Protein AF-A0A409XPK0-F1 (afdb_monomer_lite)

Foldseek 3Di:
DDDDDDDDDDDDDDDDDDDDDDDDDDDDDDDDDDDDDDDDDDDDDDDDDDDDDDDDPDDDDPDPPDPPPPPDPDPDDDDDDPDDDDPPPDPPPPPPPVVVVCVVVVVVVVVVVVVVVVVVVVVVVVVVVVVVVVVVVVVVVVVVVVVVVVVVVVVVVVLVVLLVVDPLVVVVVVLVVLLVVLVVLLVVLLVVLVVLLPPPDDDPDDPCNLVVLVVSLVSLVVSLVSLVVSLVSLCCSLVVDPPPPPDDPPDDDPPDPPCPCSVPSSVVSNVVSVVSNVVSVVSSVSSVVSSVSSVVSSVVVVVVVVCVVVVNPD

Organism: Psilocybe cyanescens (NCBI:txid93625)

pLDDT: mean 76.89, std 22.29, range [36.69, 98.44]

Structure (mmCIF, N/CA/C/O backbone):
data_AF-A0A409XPK0-F1
#
_entry.id   AF-A0A409XPK0-F1
#
loop_
_atom_site.group_PDB
_atom_site.id
_atom_site.type_symbol
_atom_site.label_atom_id
_atom_site.label_alt_id
_atom_site.label_comp_id
_atom_site.label_asym_id
_atom_site.label_entity_id
_atom_site.label_seq_id
_atom_site.pdbx_PDB_ins_code
_atom_site.Cartn_x
_atom_site.Cartn_y
_atom_site.Cartn_z
_atom_site.occupancy
_atom_site.B_iso_or_equiv
_atom_site.auth_seq_id
_atom_site.auth_comp_id
_atom_site.auth_asym_id
_atom_site.auth_atom_id
_atom_site.pdbx_PDB_model_num
ATOM 1 N N . MET A 1 1 ? 10.856 -35.070 -47.985 1.00 43.94 1 MET A N 1
ATOM 2 C CA . MET A 1 1 ? 11.885 -35.568 -47.052 1.00 43.94 1 MET A CA 1
ATOM 3 C C . MET A 1 1 ? 11.552 -34.979 -45.700 1.00 43.94 1 MET A C 1
ATOM 5 O O . MET A 1 1 ? 11.618 -33.770 -45.536 1.00 43.94 1 MET A O 1
ATOM 9 N N . SER A 1 2 ? 11.012 -35.827 -44.832 1.00 40.81 2 SER A N 1
ATOM 10 C CA . SER A 1 2 ? 10.451 -35.469 -43.533 1.00 40.81 2 SER A CA 1
ATOM 11 C C . SER A 1 2 ? 11.552 -35.449 -42.484 1.00 40.81 2 SER A C 1
ATOM 13 O O . SER A 1 2 ? 12.219 -36.465 -42.298 1.00 40.81 2 SER A O 1
ATOM 15 N N . SER A 1 3 ? 11.692 -34.336 -41.772 1.00 49.19 3 SER A N 1
ATOM 16 C CA . SER A 1 3 ? 12.570 -34.237 -40.607 1.00 49.19 3 SER A CA 1
ATOM 17 C C . SER A 1 3 ? 11.707 -33.950 -39.387 1.00 49.19 3 SER A C 1
ATOM 19 O O . SER A 1 3 ? 11.225 -32.840 -39.187 1.00 49.19 3 SER A O 1
ATOM 21 N N . ALA A 1 4 ? 11.454 -35.009 -38.624 1.00 46.81 4 ALA A N 1
ATOM 22 C CA . ALA A 1 4 ? 10.789 -34.975 -37.335 1.00 46.81 4 ALA A CA 1
ATOM 23 C C . ALA A 1 4 ? 11.826 -34.664 -36.247 1.00 46.81 4 ALA A C 1
ATOM 25 O O . ALA A 1 4 ? 12.746 -35.454 -36.039 1.00 46.81 4 ALA A O 1
ATOM 26 N N . SER A 1 5 ? 11.658 -33.551 -35.532 1.00 54.22 5 SER A N 1
ATOM 27 C CA . SER A 1 5 ? 12.481 -33.216 -34.366 1.00 54.22 5 SER A CA 1
ATOM 28 C C . SER A 1 5 ? 11.722 -33.551 -33.085 1.00 54.22 5 SER A C 1
ATOM 30 O O . SER A 1 5 ? 10.688 -32.965 -32.771 1.00 54.22 5 SER A O 1
ATOM 32 N N . LYS A 1 6 ? 12.241 -34.557 -32.375 1.00 49.12 6 LYS A N 1
ATOM 33 C CA . LYS A 1 6 ? 11.785 -35.040 -31.069 1.00 49.12 6 LYS A CA 1
ATOM 34 C C . LYS A 1 6 ? 12.283 -34.133 -29.936 1.00 49.12 6 LYS A C 1
ATOM 36 O O . LYS A 1 6 ? 13.468 -33.851 -29.830 1.00 49.12 6 LYS A O 1
ATOM 41 N N . SER A 1 7 ? 11.324 -33.779 -29.088 1.00 53.38 7 SER A N 1
ATOM 42 C CA . SER A 1 7 ? 11.325 -33.451 -27.656 1.00 53.38 7 SER A CA 1
ATOM 43 C C . SER A 1 7 ? 12.639 -33.462 -26.855 1.00 53.38 7 SER A C 1
ATOM 45 O O . SER A 1 7 ? 13.330 -34.479 -26.800 1.00 53.38 7 SER A O 1
ATOM 47 N N . LYS A 1 8 ? 12.810 -32.438 -26.003 1.00 51.50 8 LYS A N 1
ATOM 48 C CA . LYS A 1 8 ? 13.292 -32.617 -24.619 1.00 51.50 8 LYS A CA 1
ATOM 49 C C . LYS A 1 8 ? 12.747 -31.510 -23.705 1.00 51.50 8 LYS A C 1
ATOM 51 O O . LYS A 1 8 ? 13.282 -30.412 -23.658 1.00 51.50 8 LYS A O 1
ATOM 56 N N . ALA A 1 9 ? 11.656 -31.810 -23.001 1.00 49.41 9 ALA A N 1
ATOM 57 C CA . ALA A 1 9 ? 11.156 -30.994 -21.900 1.00 49.41 9 ALA A CA 1
ATOM 58 C C . ALA A 1 9 ? 11.902 -31.393 -20.618 1.00 49.41 9 ALA A C 1
ATOM 60 O O . ALA A 1 9 ? 11.884 -32.563 -20.233 1.00 49.41 9 ALA A O 1
ATOM 61 N N . THR A 1 10 ? 12.567 -30.433 -19.979 1.00 51.22 10 THR A N 1
ATOM 62 C CA . THR A 1 10 ? 13.240 -30.614 -18.688 1.00 51.22 10 THR A CA 1
ATOM 63 C C . THR A 1 10 ? 12.373 -29.970 -17.615 1.00 51.22 10 THR A C 1
ATOM 65 O O . THR A 1 10 ? 12.270 -28.752 -17.531 1.00 51.22 10 THR A O 1
ATOM 68 N N . THR A 1 11 ? 11.709 -30.800 -16.815 1.00 45.59 11 THR A N 1
ATOM 69 C CA . THR A 1 11 ? 10.906 -30.385 -15.662 1.00 45.59 11 THR A CA 1
ATOM 70 C C . THR A 1 11 ? 11.829 -30.224 -14.452 1.00 45.59 11 THR A C 1
ATOM 72 O O . THR A 1 11 ? 12.235 -31.211 -13.837 1.00 45.59 11 THR A O 1
ATOM 75 N N . SER A 1 12 ? 12.190 -28.992 -14.103 1.00 50.88 12 SER A N 1
ATOM 76 C CA . SER A 1 12 ? 12.912 -28.667 -12.869 1.00 50.88 12 SER A CA 1
ATOM 77 C C . SER A 1 12 ? 11.933 -28.591 -11.694 1.00 50.88 12 SER A C 1
ATOM 79 O O . SER A 1 12 ? 11.190 -27.639 -11.487 1.00 50.88 12 SER A O 1
ATOM 81 N N . ARG A 1 13 ? 11.947 -29.672 -10.919 1.00 45.78 13 ARG A N 1
ATOM 82 C CA . ARG A 1 13 ? 11.310 -29.861 -9.618 1.00 45.78 13 ARG A CA 1
ATOM 83 C C . ARG A 1 13 ? 12.087 -29.060 -8.563 1.00 45.78 13 ARG A C 1
ATOM 85 O O . ARG A 1 13 ? 13.143 -29.512 -8.133 1.00 45.78 13 ARG A O 1
ATOM 92 N N . SER A 1 14 ? 11.578 -27.896 -8.154 1.00 46.19 14 SER A N 1
ATOM 93 C CA . SER A 1 14 ? 12.103 -27.150 -7.000 1.00 46.19 14 SER A CA 1
ATOM 94 C C . SER A 1 14 ? 11.269 -27.455 -5.756 1.00 46.19 14 SER A C 1
ATOM 96 O O . SER A 1 14 ? 10.040 -27.395 -5.782 1.00 46.19 14 SER A O 1
ATOM 98 N N . GLY A 1 15 ? 11.950 -27.899 -4.703 1.00 41.44 15 GLY A N 1
ATOM 99 C CA . GLY A 1 15 ? 11.360 -28.430 -3.482 1.00 41.44 15 GLY A CA 1
ATOM 100 C C . GLY A 1 15 ? 10.823 -27.347 -2.553 1.00 41.44 15 GLY A C 1
ATOM 101 O O . GLY A 1 15 ? 11.516 -26.394 -2.213 1.00 41.44 15 GLY A O 1
ATOM 102 N N . SER A 1 16 ? 9.596 -27.559 -2.081 1.00 38.81 16 SER A N 1
ATOM 103 C CA . SER A 1 16 ? 9.022 -26.873 -0.929 1.00 38.81 16 SER A CA 1
ATOM 104 C C . SER A 1 16 ? 9.788 -27.241 0.345 1.00 38.81 16 SER A C 1
ATOM 106 O O . SER A 1 16 ? 9.684 -28.364 0.841 1.00 38.81 16 SER A O 1
ATOM 108 N N . ALA A 1 17 ? 10.530 -26.287 0.904 1.00 47.44 17 ALA A N 1
ATOM 109 C CA . ALA A 1 17 ? 10.991 -26.347 2.284 1.00 47.44 17 ALA A CA 1
ATOM 110 C C . ALA A 1 17 ? 9.869 -25.824 3.193 1.00 47.44 17 ALA A C 1
ATOM 112 O O . ALA A 1 17 ? 9.598 -24.629 3.259 1.00 47.44 17 ALA A O 1
ATOM 113 N N . ALA A 1 18 ? 9.187 -26.749 3.866 1.00 42.69 18 ALA A N 1
ATOM 114 C CA . ALA A 1 18 ? 8.205 -26.451 4.896 1.00 42.69 18 ALA A CA 1
ATOM 115 C C . ALA A 1 18 ? 8.915 -25.994 6.182 1.00 42.69 18 ALA A C 1
ATOM 117 O O . ALA A 1 18 ? 9.469 -26.812 6.920 1.00 42.69 18 ALA A O 1
ATOM 118 N N . SER A 1 19 ? 8.874 -24.697 6.479 1.00 47.19 19 SER A N 1
ATOM 119 C CA . SER A 1 19 ? 9.198 -24.162 7.801 1.00 47.19 19 SER A CA 1
ATOM 120 C C . SER A 1 19 ? 7.987 -24.332 8.726 1.00 47.19 19 SER A C 1
ATOM 122 O O . SER A 1 19 ? 6.994 -23.611 8.670 1.00 47.19 19 SER A O 1
ATOM 124 N N . LYS A 1 20 ? 8.065 -25.348 9.590 1.00 41.53 20 LYS A N 1
ATOM 125 C CA . LYS A 1 20 ? 7.170 -25.534 10.737 1.00 41.53 20 LYS A CA 1
ATOM 126 C C . LYS A 1 20 ? 7.405 -24.404 11.744 1.00 41.53 20 LYS A C 1
ATOM 128 O O . LYS A 1 20 ? 8.390 -24.437 12.473 1.00 41.53 20 LYS A O 1
ATOM 133 N N . SER A 1 21 ? 6.485 -23.445 11.814 1.00 45.50 21 SER A N 1
ATOM 134 C CA . SER A 1 21 ? 6.334 -22.581 12.988 1.00 45.50 21 SER A CA 1
ATOM 135 C C . SER A 1 21 ? 5.483 -23.308 14.031 1.00 45.50 21 SER A C 1
ATOM 137 O O . SER A 1 21 ? 4.357 -23.734 13.765 1.00 45.50 21 SER A O 1
ATOM 139 N N . SER A 1 22 ? 6.064 -23.515 15.207 1.00 46.53 22 SER A N 1
ATOM 140 C CA . SER A 1 22 ? 5.446 -24.114 16.385 1.00 46.53 22 SER A CA 1
ATOM 141 C C . SER A 1 22 ? 4.355 -23.200 16.946 1.00 46.53 22 SER A C 1
ATOM 143 O O . SER A 1 22 ? 4.642 -22.231 17.647 1.00 46.53 22 SER A O 1
ATOM 145 N N . ARG A 1 23 ? 3.092 -23.528 16.660 1.00 43.31 23 ARG A N 1
ATOM 146 C CA . ARG A 1 23 ? 1.919 -22.949 17.323 1.00 43.31 23 ARG A CA 1
ATOM 147 C C . ARG A 1 23 ? 1.714 -23.641 18.676 1.00 43.31 23 ARG A C 1
ATOM 149 O O . ARG A 1 23 ? 1.605 -24.864 18.733 1.00 43.31 23 ARG A O 1
ATOM 156 N N . ALA A 1 24 ? 1.692 -22.852 19.749 1.00 54.44 24 ALA A N 1
ATOM 157 C CA . ALA A 1 24 ? 1.406 -23.301 21.110 1.00 54.44 24 ALA A CA 1
ATOM 158 C C . ALA A 1 24 ? -0.016 -23.903 21.230 1.00 54.44 24 ALA A C 1
ATOM 160 O O . ALA A 1 24 ? -0.914 -23.487 20.492 1.00 54.44 24 ALA A O 1
ATOM 161 N N . PRO A 1 25 ? -0.244 -24.870 22.140 1.00 53.84 25 PRO A N 1
ATOM 162 C CA . PRO A 1 25 ? -1.541 -25.518 22.294 1.00 53.84 25 PRO A CA 1
ATOM 163 C C . PRO A 1 25 ? -2.515 -24.612 23.059 1.00 53.84 25 PRO A C 1
ATOM 165 O O . PRO A 1 25 ? -2.335 -24.344 24.245 1.00 53.84 25 PRO A O 1
ATOM 168 N N . SER A 1 26 ? -3.573 -24.162 22.383 1.00 46.22 26 SER A N 1
ATOM 169 C CA . SER A 1 26 ? -4.752 -23.597 23.042 1.00 46.22 26 SER A CA 1
ATOM 170 C C . SER A 1 26 ? -5.544 -24.725 23.697 1.00 46.22 26 SER A C 1
ATOM 172 O O . SER A 1 26 ? -5.938 -25.688 23.038 1.00 46.22 26 SER A O 1
ATOM 174 N N . ALA A 1 27 ? -5.752 -24.596 25.004 1.00 48.56 27 ALA A N 1
ATOM 175 C CA . ALA A 1 27 ? -6.603 -25.468 25.792 1.00 48.56 27 ALA A CA 1
ATOM 176 C C . ALA A 1 27 ? -8.036 -25.456 25.239 1.00 48.56 27 ALA A C 1
ATOM 178 O O . ALA A 1 27 ? -8.661 -24.406 25.096 1.00 48.56 27 ALA A O 1
ATOM 179 N N . ALA A 1 28 ? -8.538 -26.647 24.923 1.00 40.94 28 ALA A N 1
ATOM 180 C CA . ALA A 1 28 ? -9.928 -26.885 24.587 1.00 40.94 28 ALA A CA 1
ATOM 181 C C . ALA A 1 28 ? -10.779 -26.787 25.863 1.00 40.94 28 ALA A C 1
ATOM 183 O O . ALA A 1 28 ? -10.594 -27.573 26.792 1.00 40.94 28 ALA A O 1
ATOM 184 N N . SER A 1 29 ? -11.714 -25.836 25.898 1.00 42.94 29 SER A N 1
ATOM 185 C CA . SER A 1 29 ? -12.822 -25.857 26.851 1.00 42.94 29 SER A CA 1
ATOM 186 C C . SER A 1 29 ? -13.973 -26.644 26.236 1.00 42.94 29 SER A C 1
ATOM 188 O O . SER A 1 29 ? -14.550 -26.269 25.216 1.00 42.94 29 SER A O 1
ATOM 190 N N . THR A 1 30 ? -14.248 -27.790 26.844 1.00 44.19 30 THR A N 1
ATOM 191 C CA . THR A 1 30 ? -15.375 -28.668 26.549 1.00 44.19 30 THR A CA 1
ATOM 192 C C . THR A 1 30 ? -16.628 -28.050 27.160 1.00 44.19 30 THR A C 1
ATOM 194 O O . THR A 1 30 ? -16.753 -28.025 28.382 1.00 44.19 30 THR A O 1
ATOM 197 N N . VAL A 1 31 ? -17.580 -27.599 26.342 1.00 45.38 31 VAL A N 1
ATOM 198 C CA . VAL A 1 31 ? -18.943 -27.322 26.816 1.00 45.38 31 VAL A CA 1
ATOM 199 C C . VAL A 1 31 ? -19.914 -28.165 26.002 1.00 45.38 31 VAL A C 1
ATOM 201 O O . VAL A 1 31 ? -20.232 -27.881 24.849 1.00 45.38 31 VAL A O 1
ATOM 204 N N . SER A 1 32 ? -20.319 -29.275 26.615 1.00 44.31 32 SER A N 1
ATOM 205 C CA . SER A 1 32 ? -21.412 -30.126 26.164 1.00 44.31 32 SER A CA 1
ATOM 206 C C . SER A 1 32 ? -22.734 -29.381 26.302 1.00 44.31 32 SER A C 1
ATOM 208 O O . SER A 1 32 ? -23.174 -29.125 27.419 1.00 44.31 32 SER A O 1
ATOM 210 N N . SER A 1 33 ? -23.413 -29.155 25.180 1.00 38.19 33 SER A N 1
ATOM 211 C CA . SER A 1 33 ? -24.837 -28.817 25.147 1.00 38.19 33 SER A CA 1
ATOM 212 C C . SER A 1 33 ? -25.537 -29.724 24.141 1.00 38.19 33 SER A C 1
ATOM 214 O O . SER A 1 33 ? -25.564 -29.459 22.943 1.00 38.19 33 SER A O 1
ATOM 216 N N . LYS A 1 34 ? -26.106 -30.828 24.636 1.00 46.22 34 LYS A N 1
ATOM 217 C CA . LYS A 1 34 ? -27.106 -31.620 23.911 1.00 46.22 34 LYS A CA 1
ATOM 218 C C . LYS A 1 34 ? -28.234 -31.994 24.863 1.00 46.22 34 LYS A C 1
ATOM 220 O O . LYS A 1 34 ? -28.218 -33.054 25.477 1.00 46.22 34 LYS A O 1
ATOM 225 N N . ALA A 1 35 ? -29.222 -31.115 24.952 1.00 43.97 35 ALA A N 1
ATOM 226 C CA . ALA A 1 35 ? -30.551 -31.450 25.436 1.00 43.97 35 ALA A CA 1
ATOM 227 C C . ALA A 1 35 ? -31.571 -30.611 24.660 1.00 43.97 35 ALA A C 1
ATOM 229 O O . ALA A 1 35 ? -31.705 -29.412 24.870 1.00 43.97 35 ALA A O 1
ATOM 230 N N . SER A 1 36 ? -32.267 -31.256 23.728 1.00 37.19 36 SER A N 1
ATOM 231 C CA . SER A 1 36 ? -33.543 -30.789 23.196 1.00 37.19 36 SER A CA 1
ATOM 232 C C . SER A 1 36 ? -34.296 -32.013 22.696 1.00 37.19 36 SER A C 1
ATOM 234 O O . SER A 1 36 ? -33.812 -32.688 21.794 1.00 37.19 36 SER A O 1
ATOM 236 N N . VAL A 1 37 ? -35.383 -32.363 23.384 1.00 46.38 37 VAL A N 1
ATOM 237 C CA . VAL A 1 37 ? -36.739 -32.568 22.843 1.00 46.38 37 VAL A CA 1
ATOM 238 C C . VAL A 1 37 ? -37.638 -32.871 24.045 1.00 46.38 37 VAL A C 1
ATOM 240 O O . VAL A 1 37 ? -37.454 -33.867 24.739 1.00 46.38 37 VAL A O 1
ATOM 243 N N . GLY A 1 38 ? -38.623 -32.010 24.283 1.00 38.66 38 GLY A N 1
ATOM 244 C CA . GLY A 1 38 ? -39.640 -32.219 25.308 1.00 38.66 38 GLY A CA 1
ATOM 245 C C . GLY A 1 38 ? -40.578 -31.027 25.377 1.00 38.66 38 GLY A C 1
ATOM 246 O O . GLY A 1 38 ? -40.352 -30.103 26.148 1.00 38.66 38 GLY A O 1
ATOM 247 N N . GLY A 1 39 ? -41.596 -31.026 24.517 1.00 44.66 39 GLY A N 1
ATOM 248 C CA . GLY A 1 39 ? -42.639 -30.010 24.529 1.00 44.66 39 GLY A CA 1
ATOM 249 C C . GLY A 1 39 ? -43.472 -30.059 25.808 1.00 44.66 39 GLY A C 1
ATOM 250 O O . GLY A 1 39 ? -43.746 -31.128 26.350 1.00 44.66 39 GLY A O 1
ATOM 251 N N . SER A 1 40 ? -43.934 -28.895 26.253 1.00 36.69 40 SER A N 1
ATOM 252 C CA . SER A 1 40 ? -45.183 -28.772 26.998 1.00 36.69 40 SER A CA 1
ATOM 253 C C . SER A 1 40 ? -45.715 -27.352 26.906 1.00 36.69 40 SER A C 1
ATOM 255 O O . SER A 1 40 ? -45.051 -26.365 27.204 1.00 36.69 40 SER A O 1
ATOM 257 N N . THR A 1 41 ? -46.948 -27.299 26.431 1.00 51.16 41 THR A N 1
ATOM 258 C CA . THR A 1 41 ? -47.858 -26.169 26.368 1.00 51.16 41 THR A CA 1
ATOM 259 C C . THR A 1 41 ? -48.283 -25.719 27.765 1.00 51.16 41 THR A C 1
ATOM 261 O O . THR A 1 41 ? -48.819 -26.534 28.511 1.00 51.16 41 THR A O 1
ATOM 264 N N . SER A 1 42 ? -48.204 -24.421 28.062 1.00 39.03 42 SER A N 1
ATOM 265 C CA . SER A 1 42 ? -49.215 -23.748 28.893 1.00 39.03 42 SER A CA 1
ATOM 266 C C . SER A 1 42 ? -49.127 -22.225 28.778 1.00 39.03 42 SER A C 1
ATOM 268 O O . SER A 1 42 ? -48.215 -21.585 29.290 1.00 39.03 42 SER A O 1
ATOM 270 N N . SER A 1 43 ? -50.140 -21.681 28.107 1.00 47.16 43 SER A N 1
ATOM 271 C CA . SER A 1 43 ? -50.786 -20.387 28.346 1.00 47.16 43 SER A CA 1
ATOM 272 C C . SER A 1 43 ? -50.588 -19.820 29.758 1.00 47.16 43 SER A C 1
ATOM 274 O O . SER A 1 43 ? -51.053 -20.472 30.689 1.00 47.16 43 SER A O 1
ATOM 276 N N . VAL A 1 44 ? -50.130 -18.562 29.882 1.00 39.94 44 VAL A N 1
ATOM 277 C CA . VAL A 1 44 ? -50.752 -17.545 30.761 1.00 39.94 44 VAL A CA 1
ATOM 278 C C . VAL A 1 44 ? -50.549 -16.126 30.187 1.00 39.94 44 VAL A C 1
ATOM 280 O O . VAL A 1 44 ? -49.439 -15.681 29.920 1.00 39.94 44 VAL A O 1
ATOM 283 N N . LYS A 1 45 ? -51.682 -15.434 30.019 1.00 48.16 45 LYS A N 1
ATOM 284 C CA . LYS A 1 45 ? -51.906 -13.985 29.852 1.00 48.16 45 LYS A CA 1
ATOM 285 C C . LYS A 1 45 ? -51.138 -13.119 30.866 1.00 48.16 45 LYS A C 1
ATOM 287 O O . LYS A 1 45 ? -51.240 -13.394 32.052 1.00 48.16 45 LYS A O 1
ATOM 292 N N . ALA A 1 46 ? -50.622 -11.962 30.446 1.00 37.12 46 ALA A N 1
ATOM 293 C CA . ALA A 1 46 ? -51.051 -10.652 30.971 1.00 37.12 46 ALA A CA 1
ATOM 294 C C . ALA A 1 46 ? -50.218 -9.500 30.390 1.00 37.12 46 ALA A C 1
ATOM 296 O O . ALA A 1 46 ? -48.993 -9.514 30.379 1.00 37.12 46 ALA A O 1
ATOM 297 N N . SER A 1 47 ? -50.946 -8.487 29.941 1.00 53.47 47 SER A N 1
ATOM 298 C CA . SER A 1 47 ? -50.497 -7.203 29.426 1.00 53.47 47 SER A CA 1
ATOM 299 C C . SER A 1 47 ? -49.786 -6.355 30.485 1.00 53.47 47 SER A C 1
ATOM 301 O O . SER A 1 47 ? -50.304 -6.220 31.594 1.00 53.47 47 SER A O 1
ATOM 303 N N . ARG A 1 48 ? -48.706 -5.652 30.114 1.00 38.44 48 ARG A N 1
ATOM 304 C CA . ARG A 1 48 ? -48.382 -4.343 30.707 1.00 38.44 48 ARG A CA 1
ATOM 305 C C . ARG A 1 48 ? -47.472 -3.513 29.794 1.00 38.44 48 ARG A C 1
ATOM 307 O O . ARG A 1 48 ? -46.441 -3.990 29.342 1.00 38.44 48 ARG A O 1
ATOM 314 N N . ALA A 1 49 ? -47.910 -2.285 29.523 1.00 51.09 49 ALA A N 1
ATOM 315 C CA . ALA A 1 49 ? -47.224 -1.272 28.722 1.00 51.09 49 ALA A CA 1
ATOM 316 C C . ALA A 1 49 ? -45.962 -0.722 29.421 1.00 51.09 49 ALA A C 1
ATOM 318 O O . ALA A 1 49 ? -45.952 -0.671 30.656 1.00 51.09 49 ALA A O 1
ATOM 319 N N . PRO A 1 50 ? -44.943 -0.243 28.681 1.00 51.84 50 PRO A N 1
ATOM 320 C CA . PRO A 1 50 ? -43.853 0.520 29.267 1.00 51.84 50 PRO A CA 1
ATOM 321 C C . PRO A 1 50 ? -44.212 2.012 29.335 1.00 51.84 50 PRO A C 1
ATOM 323 O O . PRO A 1 50 ? -44.554 2.642 28.337 1.00 51.84 50 PRO A O 1
ATOM 326 N N . SER A 1 51 ? -44.148 2.549 30.552 1.00 43.97 51 SER A N 1
ATOM 327 C CA . SER A 1 51 ? -44.179 3.981 30.848 1.00 43.97 51 SER A CA 1
ATOM 328 C C . SER A 1 51 ? -42.811 4.584 30.547 1.00 43.97 51 SER A C 1
ATOM 330 O O . SER A 1 51 ? -41.796 4.049 30.990 1.00 43.97 51 SER A O 1
ATOM 332 N N . GLU A 1 52 ? -42.806 5.720 29.854 1.00 50.72 52 GLU A N 1
ATOM 333 C CA . GLU A 1 52 ? -41.687 6.658 29.797 1.00 50.72 52 GLU A CA 1
ATOM 334 C C . GLU A 1 52 ? -41.218 7.022 31.209 1.00 50.72 52 GLU A C 1
ATOM 336 O O . GLU A 1 52 ? -42.018 7.461 32.037 1.00 50.72 52 GLU A O 1
ATOM 341 N N . THR A 1 53 ? -39.913 6.927 31.455 1.00 42.97 53 THR A N 1
ATOM 342 C CA . THR A 1 53 ? -39.230 7.745 32.462 1.00 42.97 53 THR A CA 1
ATOM 343 C C . THR A 1 53 ? -37.825 8.060 31.969 1.00 42.97 53 THR A C 1
ATOM 345 O O . THR A 1 53 ? -37.015 7.160 31.756 1.00 42.97 53 THR A O 1
ATOM 348 N N . GLY A 1 54 ? -37.568 9.353 31.765 1.00 43.09 54 GLY A N 1
ATOM 349 C CA . GLY A 1 54 ? -36.315 9.893 31.259 1.00 43.09 54 GLY A CA 1
ATOM 350 C C . GLY A 1 54 ? -35.110 9.571 32.141 1.00 43.09 54 GLY A C 1
ATOM 351 O O . GLY A 1 54 ? -35.127 9.747 33.360 1.00 43.09 54 GLY A O 1
ATOM 352 N N . PHE A 1 55 ? -34.041 9.144 31.477 1.00 40.53 55 PHE A N 1
ATOM 353 C CA . PHE A 1 55 ? -32.738 8.882 32.064 1.00 40.53 55 PHE A CA 1
ATOM 354 C C . PHE A 1 55 ? -32.010 10.217 32.294 1.00 40.53 55 PHE A C 1
ATOM 356 O O . PHE A 1 55 ? -31.487 10.836 31.368 1.00 40.53 55 PHE A O 1
ATOM 363 N N . LYS A 1 56 ? -31.991 10.702 33.540 1.00 45.62 56 LYS A N 1
ATOM 364 C CA . LYS A 1 56 ? -31.065 11.762 33.960 1.00 45.62 56 LYS A CA 1
ATOM 365 C C . LYS A 1 56 ? -29.704 11.127 34.228 1.00 45.62 56 LYS A C 1
ATOM 367 O O . LYS A 1 56 ? -29.539 10.406 35.206 1.00 45.62 56 LYS A O 1
ATOM 372 N N . VAL A 1 57 ? -28.729 11.438 33.378 1.00 44.59 57 VAL A N 1
ATOM 373 C CA . VAL A 1 57 ? -27.312 11.131 33.602 1.00 44.59 57 VAL A CA 1
ATOM 374 C C . VAL A 1 57 ? -26.818 11.964 34.786 1.00 44.59 57 VAL A C 1
ATOM 376 O O . VAL A 1 57 ? -26.475 13.140 34.654 1.00 44.59 57 VAL A O 1
ATOM 379 N N . THR A 1 58 ? -26.816 11.368 35.975 1.00 41.81 58 THR A N 1
ATOM 380 C CA . THR A 1 58 ? -26.117 11.915 37.139 1.00 41.81 58 THR A CA 1
ATOM 381 C C . THR A 1 58 ? -24.632 11.607 37.006 1.00 41.81 58 THR A C 1
ATOM 383 O O . THR A 1 58 ? -24.206 10.457 37.024 1.00 41.81 58 THR A O 1
ATOM 386 N N . LYS A 1 59 ? -23.852 12.675 36.854 1.00 43.47 59 LYS A N 1
ATOM 387 C CA . LYS A 1 59 ? -22.391 12.710 36.816 1.00 43.47 59 LYS A CA 1
ATOM 388 C C . LYS A 1 59 ? -21.837 12.085 38.107 1.00 43.47 59 LYS A C 1
ATOM 390 O O . LYS A 1 59 ? -21.897 12.708 39.165 1.00 43.47 59 LYS A O 1
ATOM 395 N N . LEU A 1 60 ? -21.342 10.850 38.030 1.00 40.12 60 LEU A N 1
ATOM 396 C CA . LEU A 1 60 ? -20.660 10.183 39.139 1.00 40.12 60 LEU A CA 1
ATOM 397 C C . LEU A 1 60 ? -19.277 10.819 39.307 1.00 40.12 60 LEU A C 1
ATOM 399 O O . LEU A 1 60 ? -18.348 10.553 38.549 1.00 40.12 60 LEU A O 1
ATOM 403 N N . SER A 1 61 ? -19.154 11.708 40.289 1.00 41.66 61 SER A N 1
ATOM 404 C CA . SER A 1 61 ? -17.859 12.133 40.807 1.00 41.66 61 SER A CA 1
ATOM 405 C C . SER A 1 61 ? -17.191 10.938 41.486 1.00 41.66 61 SER A C 1
ATOM 407 O O . SER A 1 61 ? -17.701 10.424 42.481 1.00 41.66 61 SER A O 1
ATOM 409 N N . SER A 1 62 ? -16.054 10.498 40.944 1.00 42.03 62 SER A N 1
ATOM 410 C CA . SER A 1 62 ? -15.143 9.555 41.592 1.00 42.03 62 SER A CA 1
ATOM 411 C C . SER A 1 62 ? -14.652 10.142 42.913 1.00 42.03 62 SER A C 1
ATOM 413 O O . SER A 1 62 ? -13.709 10.930 42.955 1.00 42.03 62 SER A O 1
ATOM 415 N N . THR A 1 63 ? -15.307 9.766 44.004 1.00 44.59 63 THR A N 1
ATOM 416 C CA . THR A 1 63 ? -14.820 10.036 45.353 1.00 44.59 63 THR A CA 1
ATOM 417 C C . THR A 1 63 ? -13.860 8.915 45.721 1.00 44.59 63 THR A C 1
ATOM 419 O O . THR A 1 63 ? -14.266 7.856 46.193 1.00 44.59 63 THR A O 1
ATOM 422 N N . THR A 1 64 ? -12.572 9.131 45.468 1.00 50.53 64 THR A N 1
ATOM 423 C CA . THR A 1 64 ? -11.498 8.308 46.028 1.00 50.53 64 THR A CA 1
ATOM 424 C C . THR A 1 64 ? -11.547 8.443 47.549 1.00 50.53 64 THR A C 1
ATOM 426 O O . THR A 1 64 ? -11.146 9.464 48.105 1.00 50.53 64 THR A O 1
ATOM 429 N N . VAL A 1 65 ? -12.090 7.433 48.230 1.00 41.72 65 VAL A N 1
ATOM 430 C CA . VAL A 1 65 ? -12.088 7.349 49.694 1.00 41.72 65 VAL A CA 1
ATOM 431 C C . VAL A 1 65 ? -10.712 6.857 50.131 1.00 41.72 65 VAL A C 1
ATOM 433 O O . VAL A 1 65 ? -10.448 5.660 50.213 1.00 41.72 65 VAL A O 1
ATOM 436 N N . THR A 1 66 ? -9.803 7.791 50.391 1.00 41.88 66 THR A N 1
ATOM 437 C CA . THR A 1 66 ? -8.524 7.507 51.043 1.00 41.88 66 THR A CA 1
ATOM 438 C C . THR A 1 66 ? -8.796 7.238 52.523 1.00 41.88 66 THR A C 1
ATOM 440 O O . THR A 1 66 ? -8.955 8.164 53.318 1.00 41.88 66 THR A O 1
ATOM 443 N N . LEU A 1 67 ? -8.869 5.964 52.913 1.00 46.78 67 LEU A N 1
ATOM 444 C CA . LEU A 1 67 ? -8.882 5.556 54.319 1.00 46.78 67 LEU A CA 1
ATOM 445 C C . LEU A 1 67 ? -7.490 5.803 54.928 1.00 46.78 67 LEU A C 1
ATOM 447 O O . LEU A 1 67 ? -6.676 4.892 55.058 1.00 46.78 67 LEU A O 1
ATOM 451 N N . GLN A 1 68 ? -7.196 7.052 55.300 1.00 39.72 68 GLN A N 1
ATOM 452 C CA . GLN A 1 68 ? -6.093 7.371 56.207 1.00 39.72 68 GLN A CA 1
ATOM 453 C C . GLN A 1 68 ? -6.474 6.919 57.620 1.00 39.72 68 GLN A C 1
ATOM 455 O O . GLN A 1 68 ? -6.953 7.699 58.442 1.00 39.72 68 GLN A O 1
ATOM 460 N N . SER A 1 69 ? -6.262 5.637 57.912 1.00 47.78 69 SER A N 1
ATOM 461 C CA . SER A 1 69 ? -6.274 5.134 59.285 1.00 47.78 69 SER A CA 1
ATOM 462 C C . SER A 1 69 ? -4.940 5.483 59.950 1.00 47.78 69 SER A C 1
ATOM 464 O O . SER A 1 69 ? -4.061 4.645 60.138 1.00 47.78 69 SER A O 1
ATOM 466 N N . THR A 1 70 ? -4.753 6.769 60.250 1.00 43.91 70 THR A N 1
ATOM 467 C CA . THR A 1 70 ? -3.605 7.268 61.011 1.00 43.91 70 THR A CA 1
ATOM 468 C C . THR A 1 70 ? -3.913 7.111 62.498 1.00 43.91 70 THR A C 1
ATOM 470 O O . THR A 1 70 ? -4.324 8.053 63.168 1.00 43.91 70 THR A O 1
ATOM 473 N N . TRP A 1 71 ? -3.744 5.900 63.027 1.00 50.59 71 TRP A N 1
ATOM 474 C CA . TRP A 1 71 ? -3.613 5.698 64.470 1.00 50.59 71 TRP A CA 1
ATOM 475 C C . TRP A 1 71 ? -2.184 6.062 64.871 1.00 50.59 71 TRP A C 1
ATOM 477 O O . TRP A 1 71 ? -1.278 5.235 64.826 1.00 50.59 71 TRP A O 1
ATOM 487 N N . THR A 1 72 ? -1.962 7.322 65.234 1.00 51.00 72 THR A N 1
ATOM 488 C CA . THR A 1 72 ? -0.757 7.745 65.951 1.00 51.00 72 THR A CA 1
ATOM 489 C C . THR A 1 72 ? -0.943 7.424 67.436 1.00 51.00 72 THR A C 1
ATOM 491 O O . THR A 1 72 ? -1.742 8.087 68.105 1.00 51.00 72 THR A O 1
ATOM 494 N N . PRO A 1 73 ? -0.250 6.415 67.999 1.00 51.34 73 PRO A N 1
ATOM 495 C CA . PRO A 1 73 ? -0.258 6.217 69.439 1.00 51.34 73 PRO A CA 1
ATOM 496 C C . PRO A 1 73 ? 0.342 7.458 70.104 1.00 51.34 73 PRO A C 1
ATOM 498 O O . PRO A 1 73 ? 1.451 7.891 69.792 1.00 51.34 73 PRO A O 1
ATOM 501 N N . LYS A 1 74 ? -0.434 8.057 71.008 1.00 61.97 74 LYS A N 1
ATOM 502 C CA . LYS A 1 74 ? -0.017 9.178 71.848 1.00 61.97 74 LYS A CA 1
ATOM 503 C C . LYS A 1 74 ? 1.248 8.761 72.619 1.00 61.97 74 LYS A C 1
ATOM 505 O O . LYS A 1 74 ? 1.175 7.763 73.339 1.00 61.97 74 LYS A O 1
ATOM 510 N N . PRO A 1 75 ? 2.386 9.469 72.494 1.00 57.00 75 PRO A N 1
ATOM 511 C CA . PRO A 1 75 ? 3.572 9.161 73.281 1.00 57.00 75 PRO A CA 1
ATOM 512 C C . PRO A 1 75 ? 3.232 9.380 74.755 1.00 57.00 75 PRO A C 1
ATOM 514 O O . PRO A 1 75 ? 2.895 10.490 75.175 1.00 57.00 75 PRO A O 1
ATOM 517 N N . LEU A 1 76 ? 3.245 8.287 75.514 1.00 52.09 76 LEU A N 1
ATOM 518 C CA . LEU A 1 76 ? 3.043 8.294 76.952 1.00 52.09 76 LEU A CA 1
ATOM 519 C C . LEU A 1 76 ? 4.223 9.054 77.564 1.00 52.09 76 LEU A C 1
ATOM 521 O O . LEU A 1 76 ? 5.363 8.603 77.508 1.00 52.09 76 LEU A O 1
ATOM 525 N N . SER A 1 77 ? 3.947 10.249 78.071 1.00 51.09 77 SER A N 1
ATOM 526 C CA . SER A 1 77 ? 4.906 11.049 78.820 1.00 51.09 77 SER A CA 1
ATOM 527 C C . SER A 1 77 ? 5.363 10.257 80.044 1.00 51.09 77 SER A C 1
ATOM 529 O O . SER A 1 77 ? 4.520 9.838 80.835 1.00 51.09 77 SER A O 1
ATOM 531 N N . GLU A 1 78 ? 6.674 10.056 80.182 1.00 51.59 78 GLU A N 1
ATOM 532 C CA . GLU A 1 78 ? 7.323 9.537 81.389 1.00 51.59 78 GLU A CA 1
ATOM 533 C C . GLU A 1 78 ? 6.906 10.363 82.618 1.00 51.59 78 GLU A C 1
ATOM 535 O O . GLU A 1 78 ? 7.236 11.552 82.698 1.00 51.59 78 GLU A O 1
ATOM 540 N N . PRO A 1 79 ? 6.229 9.775 83.620 1.00 56.06 79 PRO A N 1
ATOM 541 C CA . PRO A 1 79 ? 6.246 10.337 84.951 1.00 56.06 79 PRO A CA 1
ATOM 542 C C . PRO A 1 79 ? 7.557 9.932 85.632 1.00 56.06 79 PRO A C 1
ATOM 544 O O . PRO A 1 79 ? 7.808 8.762 85.914 1.00 56.06 79 PRO A O 1
ATOM 547 N N . SER A 1 80 ? 8.379 10.954 85.871 1.00 51.94 80 SER A N 1
ATOM 548 C CA . SER A 1 80 ? 9.408 11.055 86.908 1.00 51.94 80 SER A CA 1
ATOM 549 C C . SER A 1 80 ? 9.316 9.976 87.994 1.00 51.94 80 SER A C 1
ATOM 551 O O . SER A 1 80 ? 8.329 9.882 88.729 1.00 51.94 80 SER A O 1
ATOM 553 N N . SER A 1 81 ? 10.391 9.198 88.111 1.00 45.34 81 SER A N 1
ATOM 554 C CA . SER A 1 81 ? 10.626 8.241 89.181 1.00 45.34 81 SER A CA 1
ATOM 555 C C . SER A 1 81 ? 10.729 8.955 90.536 1.00 45.34 81 SER A C 1
ATOM 557 O O . SER A 1 81 ? 11.796 9.442 90.917 1.00 45.34 81 SER A O 1
ATOM 559 N N . SER A 1 82 ? 9.643 8.985 91.305 1.00 50.59 82 SER A N 1
ATOM 560 C CA . SER A 1 82 ? 9.736 9.033 92.762 1.00 50.59 82 SER A CA 1
ATOM 561 C C . SER A 1 82 ? 9.547 7.614 93.277 1.00 50.59 82 SER A C 1
ATOM 563 O O . SER A 1 82 ? 8.460 7.057 93.231 1.00 50.59 82 SER A O 1
ATOM 565 N N . THR A 1 83 ? 10.649 7.003 93.697 1.00 54.91 83 THR A N 1
ATOM 566 C CA . THR A 1 83 ? 10.708 5.684 94.326 1.00 54.91 83 THR A CA 1
ATOM 567 C C . THR A 1 83 ? 9.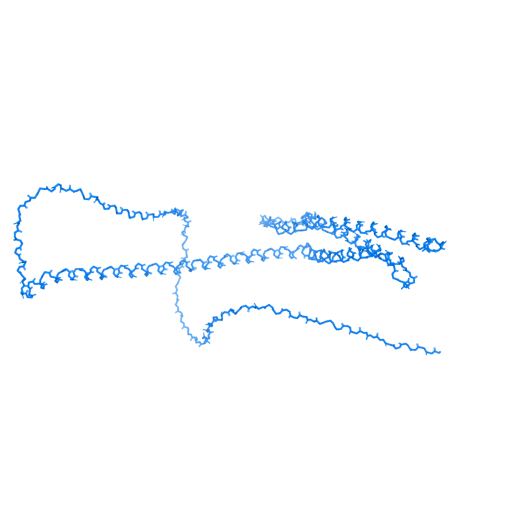842 5.657 95.592 1.00 54.91 83 THR A C 1
ATOM 569 O O . THR A 1 83 ? 10.227 6.292 96.579 1.00 54.91 83 THR A O 1
ATOM 572 N N . PRO A 1 84 ? 8.719 4.914 95.643 1.00 52.91 84 PRO A N 1
ATOM 573 C CA . PRO A 1 84 ? 8.117 4.498 96.896 1.00 52.91 84 PRO A CA 1
ATOM 574 C C . PRO A 1 84 ? 8.734 3.150 97.298 1.00 52.91 84 PRO A C 1
ATOM 576 O O . PRO A 1 84 ? 9.143 2.348 96.461 1.00 52.91 84 PRO A O 1
ATOM 579 N N . ALA A 1 85 ? 8.839 2.937 98.603 1.00 59.72 85 ALA A N 1
ATOM 580 C CA . ALA A 1 85 ? 9.437 1.776 99.254 1.00 59.72 85 ALA A CA 1
ATOM 581 C C . ALA A 1 85 ? 8.988 0.407 98.680 1.00 59.72 85 ALA A C 1
ATOM 583 O O . ALA A 1 85 ? 7.880 0.301 98.151 1.00 59.72 85 ALA A O 1
ATOM 584 N N . PRO A 1 86 ? 9.807 -0.656 98.831 1.00 56.19 86 PRO A N 1
ATOM 585 C CA . PRO A 1 86 ? 9.484 -1.997 98.357 1.00 56.19 86 PRO A CA 1
ATOM 586 C C . PRO A 1 86 ? 8.243 -2.520 99.086 1.00 56.19 86 PRO A C 1
ATOM 588 O O . PRO A 1 86 ? 8.317 -2.983 100.225 1.00 56.19 86 PRO A O 1
ATOM 591 N N . ILE A 1 87 ? 7.088 -2.447 98.426 1.00 56.78 87 ILE A N 1
ATOM 592 C CA . ILE A 1 87 ? 5.936 -3.250 98.810 1.00 56.78 87 ILE A CA 1
ATOM 593 C C . ILE A 1 87 ? 6.321 -4.680 98.451 1.00 56.78 87 ILE A C 1
ATOM 595 O O . ILE A 1 87 ? 6.495 -5.021 97.284 1.00 56.78 87 ILE A O 1
ATOM 599 N N . VAL A 1 88 ? 6.527 -5.488 99.485 1.00 60.34 88 VAL A N 1
ATOM 600 C CA . VAL A 1 88 ? 6.683 -6.935 99.396 1.00 60.34 88 VAL A CA 1
ATOM 601 C C . VAL A 1 88 ? 5.430 -7.475 98.706 1.00 60.34 88 VAL A C 1
ATOM 603 O O . VAL A 1 88 ? 4.386 -7.615 99.341 1.00 60.34 88 VAL A O 1
ATOM 606 N N . GLU A 1 89 ? 5.512 -7.722 97.397 1.00 50.91 89 GLU A N 1
ATOM 607 C CA . GLU A 1 89 ? 4.505 -8.479 96.656 1.00 50.91 89 GLU A CA 1
ATOM 608 C C . GLU A 1 89 ? 4.460 -9.885 97.255 1.00 50.91 89 GLU A C 1
ATOM 610 O O . GLU A 1 89 ? 5.255 -10.769 96.934 1.00 50.91 89 GLU A O 1
ATOM 615 N N . SER A 1 90 ? 3.528 -10.092 98.182 1.00 63.00 90 SER A N 1
ATOM 616 C CA . SER A 1 90 ? 3.067 -11.428 98.517 1.00 63.00 90 SER A CA 1
ATOM 617 C C . SER A 1 90 ? 2.590 -12.084 97.216 1.00 63.00 90 SER A C 1
ATOM 619 O O . SER A 1 90 ? 1.781 -11.460 96.519 1.00 63.00 90 SER A O 1
ATOM 621 N N . PRO A 1 91 ? 3.056 -13.301 96.867 1.00 60.53 91 PRO A N 1
ATOM 622 C CA . PRO A 1 91 ? 2.632 -13.966 95.643 1.00 60.53 91 PRO A CA 1
ATOM 623 C C . PRO A 1 91 ? 1.102 -14.010 95.641 1.00 60.53 91 PRO A C 1
ATOM 625 O O . PRO A 1 91 ? 0.529 -14.364 96.680 1.00 60.53 91 PRO A O 1
ATOM 628 N N . PRO A 1 92 ? 0.433 -13.625 94.536 1.00 61.50 92 PRO A N 1
ATOM 629 C CA . PRO A 1 92 ? -1.017 -13.650 94.470 1.00 61.50 92 PRO A CA 1
ATOM 630 C C . PRO A 1 92 ? -1.457 -15.032 94.924 1.00 61.50 92 PRO A C 1
ATOM 632 O O . PRO A 1 92 ? -1.014 -16.048 94.379 1.00 61.50 92 PRO A O 1
ATOM 635 N N . THR A 1 93 ? -2.234 -15.066 96.004 1.00 60.69 93 THR A N 1
ATOM 636 C CA . THR A 1 93 ? -2.734 -16.301 96.585 1.00 60.69 93 THR A CA 1
ATOM 637 C C . THR A 1 93 ? -3.541 -16.963 95.482 1.00 60.69 93 THR A C 1
ATOM 639 O O . THR A 1 93 ? -4.628 -16.495 95.155 1.00 60.69 93 THR A O 1
ATOM 642 N N . ARG A 1 94 ? -2.951 -17.973 94.825 1.00 58.81 94 ARG A N 1
ATOM 643 C CA . ARG A 1 94 ? -3.592 -18.755 93.768 1.00 58.81 94 ARG A CA 1
ATOM 644 C C . ARG A 1 94 ? -4.926 -19.210 94.331 1.00 58.81 94 ARG A C 1
ATOM 646 O O . ARG A 1 94 ? -4.956 -20.073 95.205 1.00 58.81 94 ARG A O 1
ATOM 653 N N . THR A 1 95 ? -6.005 -18.599 93.862 1.00 58.06 95 THR A N 1
ATOM 654 C CA . THR A 1 95 ? -7.354 -19.065 94.128 1.00 58.06 95 THR A CA 1
ATOM 655 C C . THR A 1 95 ? -7.450 -20.423 93.444 1.00 58.06 95 THR A C 1
ATOM 657 O O . THR A 1 95 ? -7.588 -20.543 92.233 1.00 58.06 95 THR A O 1
ATOM 660 N N . THR A 1 96 ? -7.241 -21.481 94.224 1.00 61.69 96 THR A N 1
ATOM 661 C CA . THR A 1 96 ? -7.351 -22.872 93.774 1.00 61.69 96 THR A CA 1
ATOM 662 C C . THR A 1 96 ? -8.803 -23.296 93.599 1.00 61.69 96 THR A C 1
ATOM 664 O O . THR A 1 96 ? -9.036 -24.435 93.212 1.00 61.69 96 THR A O 1
ATOM 667 N N . ASP A 1 97 ? -9.760 -22.398 93.866 1.00 81.31 97 ASP A N 1
ATOM 668 C CA . ASP A 1 97 ? -11.177 -22.616 93.613 1.00 81.31 97 ASP A CA 1
ATOM 669 C C . ASP A 1 97 ? -11.469 -22.499 92.104 1.00 81.31 97 ASP A C 1
ATOM 671 O O . ASP A 1 97 ? -11.488 -21.388 91.552 1.00 81.31 97 ASP A O 1
ATOM 675 N N . PRO A 1 98 ? -11.731 -23.626 91.419 1.00 81.19 98 PRO A N 1
ATOM 676 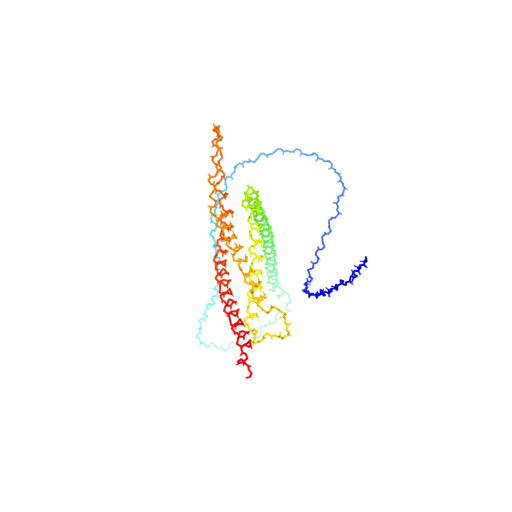C CA . PRO A 1 98 ? -12.013 -23.634 89.991 1.00 81.19 98 PRO A CA 1
ATOM 677 C C . PRO A 1 98 ? -13.251 -22.802 89.637 1.00 81.19 98 PRO A C 1
ATOM 679 O O . PRO A 1 98 ? -13.345 -22.303 88.516 1.00 81.19 98 PRO A O 1
ATOM 682 N N . LEU A 1 99 ? -14.190 -22.616 90.576 1.00 81.56 99 LEU A N 1
ATOM 683 C CA . LEU A 1 99 ? -15.422 -21.863 90.346 1.00 81.56 99 LEU A CA 1
ATOM 684 C C . LEU A 1 99 ? -15.172 -20.350 90.262 1.00 81.56 99 LEU A C 1
ATOM 686 O O . LEU A 1 99 ? -15.796 -19.667 89.448 1.00 81.56 99 LEU A O 1
ATOM 690 N N . GLN A 1 100 ? -14.244 -19.823 91.066 1.00 82.12 100 GLN A N 1
ATOM 691 C CA . GLN A 1 100 ? -13.845 -18.411 91.012 1.00 82.12 100 GLN A CA 1
ATOM 692 C C . GLN A 1 100 ? -13.042 -18.091 89.749 1.00 82.12 100 GLN A C 1
ATOM 694 O O . GLN A 1 100 ? -13.222 -17.028 89.158 1.00 82.12 100 GLN A O 1
ATOM 699 N N . VAL A 1 101 ? -12.195 -19.020 89.297 1.00 80.75 101 VAL A N 1
ATOM 700 C CA . VAL A 1 101 ? -11.474 -18.873 88.025 1.00 80.75 101 VAL A CA 1
ATOM 701 C C . VAL A 1 101 ? -12.451 -18.938 86.849 1.00 80.75 101 VAL A C 1
ATOM 703 O O . VAL A 1 101 ? -12.398 -18.096 85.954 1.00 80.75 101 VAL A O 1
ATOM 706 N N . ALA A 1 102 ? -13.395 -19.885 86.867 1.00 82.50 102 ALA A N 1
ATOM 707 C CA . ALA A 1 102 ? -14.409 -20.001 85.826 1.00 82.50 102 ALA A CA 1
ATOM 708 C C . ALA A 1 102 ? -15.274 -18.736 85.730 1.00 82.50 102 ALA A C 1
ATOM 710 O O . ALA A 1 102 ? -15.450 -18.216 84.633 1.00 82.50 102 ALA A O 1
ATOM 711 N N . SER A 1 103 ? -15.764 -18.187 86.846 1.00 81.25 103 SER A N 1
ATOM 712 C CA . SER A 1 103 ? -16.643 -17.007 86.818 1.00 81.25 103 SER A CA 1
ATOM 713 C C . SER A 1 103 ? -15.967 -15.734 86.294 1.00 81.25 103 SER A C 1
ATOM 715 O O . SER A 1 103 ? -16.654 -14.879 85.739 1.00 81.25 103 SER A O 1
ATOM 717 N N . GLN A 1 104 ? -14.639 -15.620 86.401 1.00 84.88 104 GLN A N 1
ATOM 718 C CA . GLN A 1 104 ? -13.876 -14.503 85.832 1.00 84.88 104 GLN A CA 1
ATOM 719 C C . GLN A 1 104 ? -13.529 -14.707 84.351 1.00 84.88 104 GLN A C 1
ATOM 721 O O . GLN A 1 104 ? -13.581 -13.758 83.571 1.00 84.88 104 GLN A O 1
ATOM 726 N N . VAL A 1 105 ? -13.187 -15.933 83.945 1.00 85.44 105 VAL A N 1
ATOM 727 C CA . VAL A 1 105 ? -12.721 -16.221 82.577 1.00 85.44 105 VAL A CA 1
ATOM 728 C C . VAL A 1 105 ? -13.888 -16.398 81.600 1.00 85.44 105 VAL A C 1
ATOM 730 O O . VAL A 1 105 ? -13.826 -15.900 80.476 1.00 85.44 105 VAL A O 1
ATOM 733 N N . TYR A 1 106 ? -14.978 -17.050 82.020 1.00 90.50 106 TYR A N 1
ATOM 734 C CA . TYR A 1 106 ? -16.090 -17.412 81.132 1.00 90.50 106 TYR A CA 1
ATOM 735 C C . TYR A 1 106 ? -16.774 -16.211 80.458 1.00 90.50 106 TYR A C 1
ATOM 737 O O . TYR A 1 106 ? -17.024 -16.291 79.255 1.00 90.50 106 TYR A O 1
ATOM 745 N N . PRO A 1 107 ? -17.048 -15.084 81.153 1.00 92.19 107 PRO A N 1
ATOM 746 C CA . PRO A 1 107 ? -17.635 -13.909 80.511 1.00 92.19 107 PRO A CA 1
ATOM 747 C C . PRO A 1 107 ? -16.748 -13.343 79.401 1.00 92.19 107 PRO A C 1
ATOM 749 O O . PRO A 1 107 ? -17.251 -12.979 78.341 1.00 92.19 107 PRO A O 1
ATOM 752 N N . TRP A 1 108 ? -15.428 -13.302 79.611 1.00 91.81 108 TRP A N 1
ATOM 753 C CA . TRP A 1 108 ? -14.496 -12.804 78.602 1.00 91.81 108 TRP A CA 1
ATOM 754 C C . TRP A 1 108 ? -14.412 -13.742 77.398 1.00 91.81 108 TRP A C 1
ATOM 756 O O . TRP A 1 108 ? -14.535 -13.271 76.271 1.00 91.81 108 TRP A O 1
ATOM 766 N N . THR A 1 109 ? -14.305 -15.056 77.624 1.00 93.44 109 THR A N 1
ATOM 767 C CA . THR A 1 109 ? -14.320 -16.062 76.549 1.00 93.44 109 THR A CA 1
ATOM 768 C C . THR A 1 109 ? -15.628 -16.036 75.755 1.00 93.44 109 THR A C 1
ATOM 770 O O . THR A 1 109 ? -15.617 -16.146 74.531 1.00 93.44 109 THR A O 1
ATOM 773 N N . TYR A 1 110 ? -16.765 -15.859 76.431 1.00 95.56 110 TYR A N 1
ATOM 774 C CA . TYR A 1 110 ? -18.063 -15.728 75.774 1.00 95.56 110 TYR A CA 1
ATOM 775 C C . TYR A 1 110 ? -18.143 -14.455 74.921 1.00 95.56 110 TYR A C 1
ATOM 777 O O . TYR A 1 110 ? -18.567 -14.509 73.765 1.00 95.56 110 TYR A O 1
ATOM 785 N N . MET A 1 111 ? -17.703 -13.311 75.457 1.00 95.94 111 MET A N 1
ATOM 786 C CA . MET A 1 111 ? -17.686 -12.048 74.715 1.00 95.94 111 MET A CA 1
ATOM 787 C C . MET A 1 111 ? -16.753 -12.109 73.506 1.00 95.94 111 MET A C 1
ATOM 789 O O . MET A 1 111 ? -17.170 -11.718 72.418 1.00 95.94 111 MET A O 1
ATOM 793 N N . SER A 1 112 ? -15.530 -12.629 73.657 1.00 96.38 112 SER A N 1
ATOM 794 C CA . SER A 1 112 ? -14.594 -12.761 72.536 1.00 96.38 112 SER A CA 1
ATOM 795 C C . SER A 1 112 ? -15.140 -13.705 71.467 1.00 96.38 112 SER A C 1
ATOM 797 O O . SER A 1 112 ? -15.139 -13.348 70.296 1.00 96.38 112 SER A O 1
ATOM 799 N N . SER A 1 113 ? -15.723 -14.843 71.855 1.00 96.06 113 SER A N 1
ATOM 800 C CA . SER A 1 113 ? -16.366 -15.760 70.907 1.00 96.06 113 SER A CA 1
ATOM 801 C C . SER A 1 113 ? -17.559 -15.127 70.186 1.00 96.06 113 SER A C 1
ATOM 803 O O . SER A 1 113 ? -17.791 -15.428 69.016 1.00 96.06 113 SER A O 1
ATOM 805 N N . THR A 1 114 ? -18.337 -14.281 70.866 1.00 96.94 114 THR A N 1
ATOM 806 C CA . THR A 1 114 ? -19.483 -13.593 70.254 1.00 96.94 114 THR A CA 1
ATOM 807 C C . THR A 1 114 ? -19.007 -12.526 69.268 1.00 96.94 114 THR A C 1
ATOM 809 O O . THR A 1 114 ? -19.547 -12.426 68.170 1.00 96.94 114 THR A O 1
ATOM 812 N N . LEU A 1 115 ? -17.966 -11.764 69.619 1.00 97.50 115 LEU A N 1
ATOM 813 C CA . LEU A 1 115 ? -17.350 -10.786 68.720 1.00 97.50 115 LEU A CA 1
ATOM 814 C C . LEU A 1 115 ? -16.713 -11.455 67.501 1.00 97.50 115 LEU A C 1
ATOM 816 O O . LEU A 1 115 ? -16.928 -10.983 66.389 1.00 97.50 115 LEU A O 1
ATOM 820 N N . ASP A 1 116 ? -16.015 -12.576 67.685 1.00 96.81 116 ASP A N 1
ATOM 821 C CA . ASP A 1 116 ? -15.462 -13.369 66.584 1.00 96.81 116 ASP A CA 1
ATOM 822 C C . ASP A 1 116 ? -16.565 -13.884 65.655 1.00 96.81 116 ASP A C 1
ATOM 824 O O . ASP A 1 116 ? -16.411 -13.862 64.434 1.00 96.81 116 ASP A O 1
ATOM 828 N N . ALA A 1 117 ? -17.698 -14.328 66.210 1.00 96.38 117 ALA A N 1
ATOM 829 C CA . ALA A 1 117 ? -18.847 -14.749 65.415 1.00 96.38 117 ALA A CA 1
ATOM 830 C C . ALA A 1 117 ? -19.442 -13.578 64.613 1.00 96.38 117 ALA A C 1
ATOM 832 O O . ALA A 1 117 ? -19.701 -13.729 63.418 1.00 96.38 117 ALA A O 1
ATOM 833 N N . CYS A 1 118 ? -19.601 -12.403 65.231 1.00 97.62 118 CYS A N 1
ATOM 834 C CA . CYS A 1 118 ? -20.046 -11.189 64.545 1.00 97.62 118 CYS A CA 1
ATOM 835 C C . CYS A 1 118 ? -19.066 -10.756 63.446 1.00 97.62 118 CYS A C 1
ATOM 837 O O . CYS A 1 118 ? -19.505 -10.417 62.349 1.00 97.62 118 CYS A O 1
ATOM 839 N N . PHE A 1 119 ? -17.756 -10.798 63.710 1.00 98.25 119 PHE A N 1
ATOM 840 C CA . PHE A 1 119 ? -16.723 -10.444 62.737 1.00 98.25 119 PHE A CA 1
ATOM 841 C C . PHE A 1 119 ? -16.746 -11.391 61.540 1.00 98.25 119 PHE A C 1
ATOM 843 O O . PHE A 1 119 ? -16.821 -10.929 60.409 1.00 98.25 119 PHE A O 1
ATOM 850 N N . LYS A 1 120 ? -16.794 -12.707 61.777 1.00 98.12 120 LYS A N 1
ATOM 851 C CA . LYS A 1 120 ? -16.907 -13.709 60.706 1.00 98.12 120 LYS A CA 1
ATOM 852 C C . LYS A 1 120 ? -18.191 -13.548 59.896 1.00 98.12 120 LYS A C 1
ATOM 854 O O . LYS A 1 120 ? -18.168 -13.708 58.681 1.00 98.12 120 LYS A O 1
ATOM 859 N N . GLY A 1 121 ? -19.306 -13.217 60.549 1.00 97.50 121 GLY A N 1
ATOM 860 C CA . GLY A 1 121 ? -20.570 -12.931 59.868 1.00 97.50 121 GLY A CA 1
ATOM 861 C C . GLY A 1 121 ? -20.489 -11.684 58.985 1.00 97.50 121 GLY A C 1
ATOM 862 O O . GLY A 1 121 ? -20.918 -11.714 57.831 1.00 97.50 121 GLY A O 1
ATOM 863 N N . ALA A 1 122 ? -19.898 -10.604 59.499 1.00 97.62 122 ALA A N 1
ATOM 864 C CA . ALA A 1 122 ? -19.687 -9.368 58.751 1.00 97.62 122 ALA A CA 1
ATOM 865 C C . ALA A 1 122 ? -18.701 -9.560 57.587 1.00 97.62 122 ALA A C 1
ATOM 867 O O . ALA A 1 122 ? -18.958 -9.084 56.485 1.00 97.62 122 ALA A O 1
ATOM 868 N N . GLU A 1 123 ? -17.614 -10.300 57.806 1.00 97.94 123 GLU A N 1
ATOM 869 C CA . GLU A 1 123 ? -16.624 -10.651 56.788 1.00 97.94 123 GLU A CA 1
ATOM 870 C C . GLU A 1 123 ? -17.259 -11.478 55.668 1.00 97.94 123 GLU A C 1
ATOM 872 O O . GLU A 1 123 ? -17.156 -11.095 54.507 1.00 97.94 123 GLU A O 1
ATOM 877 N N . ALA A 1 124 ? -17.995 -12.542 56.003 1.00 98.00 124 ALA A N 1
ATOM 878 C CA . ALA A 1 124 ? -18.699 -13.367 55.022 1.00 98.00 124 ALA A CA 1
ATOM 879 C C . ALA A 1 124 ? -19.761 -12.580 54.235 1.00 98.00 124 ALA A C 1
ATOM 881 O O . ALA A 1 124 ? -19.954 -12.812 53.044 1.00 98.00 124 ALA A O 1
ATOM 882 N N . THR A 1 125 ? -20.449 -11.638 54.886 1.00 97.88 125 THR A N 1
ATOM 883 C CA . THR A 1 125 ? -21.427 -10.768 54.213 1.00 97.88 125 THR A CA 1
ATOM 884 C C . THR A 1 125 ? -20.730 -9.807 53.249 1.00 97.88 125 THR A C 1
ATOM 886 O O . THR A 1 125 ? -21.174 -9.644 52.117 1.00 97.88 125 THR A O 1
ATOM 889 N N . SER A 1 126 ? -19.616 -9.207 53.671 1.00 98.00 126 SER A N 1
ATOM 890 C CA . SER A 1 126 ? -18.819 -8.289 52.852 1.00 98.00 126 SER A CA 1
ATOM 891 C C . SER A 1 126 ? -18.213 -8.985 51.631 1.00 98.00 126 SER A C 1
ATOM 893 O O . SER A 1 126 ? -18.290 -8.468 50.520 1.00 98.00 126 SER A O 1
ATOM 895 N N . THR A 1 127 ? -17.654 -10.187 51.800 1.00 97.56 127 THR A N 1
ATOM 896 C CA . THR A 1 127 ? -17.092 -10.952 50.677 1.00 97.56 127 THR A CA 1
ATOM 897 C C . THR A 1 127 ? -18.168 -11.387 49.689 1.00 97.56 127 THR A C 1
ATOM 899 O O . THR A 1 127 ? -17.939 -11.309 48.486 1.00 97.56 127 THR A O 1
ATOM 902 N N . ASN A 1 128 ? -19.355 -11.769 50.171 1.00 98.06 128 ASN A N 1
ATOM 903 C CA . ASN A 1 128 ? -20.493 -12.095 49.314 1.00 98.06 128 ASN A CA 1
ATOM 904 C C . ASN A 1 128 ? -20.992 -10.874 48.516 1.00 98.06 128 ASN A C 1
ATOM 906 O O . ASN A 1 128 ? -21.256 -10.995 47.319 1.00 98.06 128 ASN A O 1
ATOM 910 N N . ASP A 1 129 ? -21.067 -9.694 49.141 1.00 98.12 129 ASP A N 1
ATOM 911 C CA . ASP A 1 129 ? -21.444 -8.447 48.458 1.00 98.12 129 ASP A CA 1
ATOM 912 C C . ASP A 1 129 ? -20.415 -8.061 47.382 1.00 98.12 129 ASP A C 1
ATOM 914 O O . ASP A 1 129 ? -20.785 -7.754 46.248 1.00 98.12 129 ASP A O 1
ATOM 918 N N . LEU A 1 130 ? -19.116 -8.171 47.688 1.00 98.00 130 LEU A N 1
ATOM 919 C CA . LEU A 1 130 ? -18.044 -7.942 46.714 1.00 98.00 130 LEU A CA 1
ATOM 920 C C . LEU A 1 130 ? -18.086 -8.941 45.554 1.00 98.00 130 LEU A C 1
ATOM 922 O O . LEU A 1 130 ? -17.917 -8.537 44.407 1.00 98.00 130 LEU A O 1
ATOM 926 N N . GLU A 1 131 ? -18.329 -10.224 45.824 1.00 98.38 131 GLU A N 1
ATOM 927 C CA . GLU A 1 131 ? -18.457 -11.244 44.780 1.00 98.38 131 GLU A CA 1
ATOM 928 C C . GLU A 1 131 ? -19.686 -10.985 43.896 1.00 98.38 131 GLU A C 1
ATOM 930 O O . GLU A 1 131 ? -19.618 -11.122 42.674 1.00 98.38 131 GLU A O 1
ATOM 935 N N . THR A 1 132 ? -20.801 -10.564 44.495 1.00 98.25 132 THR A N 1
ATOM 936 C CA . THR A 1 132 ? -22.027 -10.212 43.765 1.00 98.25 132 THR A CA 1
ATOM 937 C C . THR A 1 132 ? -21.798 -8.998 42.865 1.00 98.25 132 THR A C 1
ATOM 939 O O . THR A 1 132 ? -22.115 -9.048 41.678 1.00 98.25 132 THR A O 1
ATOM 942 N N . ARG A 1 133 ? -21.165 -7.943 43.392 1.00 98.25 133 ARG A N 1
ATOM 943 C CA . ARG A 1 133 ? -20.758 -6.752 42.628 1.00 98.25 133 ARG A CA 1
ATOM 944 C C . ARG A 1 133 ? -19.787 -7.088 41.502 1.00 98.25 133 ARG A C 1
ATOM 946 O O . ARG A 1 133 ? -19.925 -6.551 40.410 1.00 98.25 133 ARG A O 1
ATOM 953 N N . ALA A 1 134 ? -18.816 -7.962 41.757 1.00 98.12 134 ALA A N 1
ATOM 954 C CA . ALA A 1 134 ? -17.850 -8.382 40.748 1.00 98.12 134 ALA A CA 1
ATOM 955 C C . ALA A 1 134 ? -18.542 -9.094 39.578 1.00 98.12 134 ALA A C 1
ATOM 957 O O . ALA A 1 134 ? -18.283 -8.758 38.427 1.00 98.12 134 ALA A O 1
ATOM 958 N N . LYS A 1 135 ? -19.481 -10.006 39.866 1.00 98.44 135 LYS A N 1
ATOM 959 C CA . LYS A 1 135 ? -20.283 -10.689 38.838 1.00 98.44 135 LYS A CA 1
ATOM 960 C C . LYS A 1 135 ? -21.176 -9.729 38.052 1.00 98.44 135 LYS A C 1
ATOM 962 O O . LYS A 1 135 ? -21.336 -9.898 36.849 1.00 98.44 135 LYS A O 1
ATOM 967 N N . GLU A 1 136 ? -21.761 -8.732 38.716 1.00 98.38 136 GLU A N 1
ATOM 968 C CA . GLU A 1 136 ? -22.569 -7.706 38.047 1.00 98.38 136 GLU A CA 1
ATOM 969 C C . GLU A 1 136 ? -21.722 -6.848 37.098 1.00 98.38 136 GLU A C 1
ATOM 971 O O . GLU A 1 136 ? -22.135 -6.609 35.965 1.00 98.38 136 GLU A O 1
ATOM 976 N N . LEU A 1 137 ? -20.526 -6.429 37.525 1.00 98.25 137 LEU A N 1
ATOM 977 C CA . LEU A 1 137 ? -19.604 -5.675 36.674 1.00 98.25 137 LEU A CA 1
ATOM 978 C C . LEU A 1 137 ? -19.119 -6.503 35.487 1.00 98.25 137 LEU A C 1
ATOM 980 O O . LEU A 1 137 ? -19.148 -6.007 34.369 1.00 98.25 137 LEU A O 1
ATOM 984 N N . GLU A 1 138 ? -18.750 -7.766 35.697 1.00 98.31 138 GLU A N 1
ATOM 985 C CA . GLU A 1 138 ? -18.343 -8.662 34.610 1.00 98.31 138 GLU A CA 1
ATOM 986 C C . GLU A 1 138 ? -19.466 -8.834 33.573 1.00 98.31 138 GLU A C 1
ATOM 988 O O . GLU A 1 138 ? -19.223 -8.774 32.367 1.00 98.31 138 GLU A O 1
ATOM 993 N N . ALA A 1 139 ? -20.718 -8.963 34.028 1.00 98.25 139 ALA A N 1
ATOM 994 C CA . ALA A 1 139 ? -21.873 -9.015 33.138 1.00 98.25 139 ALA A CA 1
ATOM 995 C C . ALA A 1 139 ? -22.042 -7.709 32.337 1.00 98.25 139 ALA A C 1
ATOM 997 O O . ALA A 1 139 ? -22.200 -7.765 31.117 1.00 98.25 139 ALA A O 1
ATOM 998 N N . GLN A 1 140 ? -21.944 -6.542 32.984 1.00 98.19 140 GLN A N 1
ATOM 999 C CA . GLN A 1 140 ? -22.040 -5.239 32.311 1.00 98.19 140 GLN A CA 1
ATOM 1000 C C . GLN A 1 140 ? -20.893 -5.004 31.319 1.00 98.19 140 GLN A C 1
ATOM 1002 O O . GLN A 1 140 ? -21.121 -4.517 30.214 1.00 98.19 140 GLN A O 1
ATOM 1007 N N . GLU A 1 141 ? -19.663 -5.372 31.676 1.00 97.94 141 GLU A N 1
ATOM 1008 C CA . GLU A 1 141 ? -18.499 -5.271 30.793 1.00 97.94 141 GLU A CA 1
ATOM 1009 C C . GLU A 1 141 ? -18.656 -6.170 29.564 1.00 97.94 141 GLU A C 1
ATOM 1011 O O . GLU A 1 141 ? -18.352 -5.744 28.446 1.00 97.94 141 GLU A O 1
ATOM 1016 N N . SER A 1 142 ? -19.192 -7.381 29.744 1.00 97.69 142 SER A N 1
ATOM 1017 C CA . SER A 1 142 ? -19.479 -8.286 28.630 1.00 97.69 142 SER A CA 1
ATOM 1018 C C . SER A 1 142 ? -20.549 -7.726 27.686 1.00 97.69 142 SER A C 1
ATOM 1020 O O . SER A 1 142 ? -20.364 -7.768 26.470 1.00 97.69 142 SER A O 1
ATOM 1022 N N . GLU A 1 143 ? -21.608 -7.113 28.226 1.00 98.25 143 GLU A N 1
ATOM 1023 C CA . GLU A 1 143 ? -22.671 -6.484 27.438 1.00 98.25 143 GLU A CA 1
ATOM 1024 C C . GLU A 1 143 ? -22.149 -5.272 26.655 1.00 98.25 143 GLU A C 1
ATOM 1026 O O . GLU A 1 143 ? -22.413 -5.142 25.459 1.00 98.25 143 GLU A O 1
ATOM 1031 N N . ILE A 1 144 ? -21.354 -4.406 27.291 1.00 97.81 144 ILE A N 1
ATOM 1032 C CA . ILE A 1 144 ? -20.737 -3.253 26.621 1.00 97.81 144 ILE A CA 1
ATOM 1033 C C . ILE A 1 144 ? -19.794 -3.728 25.514 1.00 97.81 144 ILE A C 1
ATOM 1035 O O . ILE A 1 144 ? -19.812 -3.178 24.412 1.00 97.81 144 ILE A O 1
ATOM 1039 N N . SER A 1 145 ? -18.989 -4.761 25.770 1.00 97.44 145 SER A N 1
ATOM 1040 C CA . SER A 1 145 ? -18.102 -5.316 24.749 1.00 97.44 145 SER A CA 1
ATOM 1041 C C . SER A 1 145 ? -18.882 -5.891 23.566 1.00 97.44 145 SER A C 1
ATOM 1043 O O . SER A 1 145 ? -18.458 -5.712 22.426 1.00 97.44 145 SER A O 1
ATOM 1045 N N . GLU A 1 146 ? -20.006 -6.566 23.806 1.00 98.19 146 GLU A N 1
ATOM 1046 C CA . GLU A 1 146 ? -20.868 -7.083 22.742 1.00 98.19 146 GLU A CA 1
ATOM 1047 C C . GLU A 1 146 ? -21.496 -5.946 21.925 1.00 98.19 146 GLU A C 1
ATOM 1049 O O . GLU A 1 146 ? -21.475 -5.992 20.695 1.00 98.19 146 GLU A O 1
ATOM 1054 N N . GLN A 1 147 ? -21.985 -4.892 22.585 1.00 97.69 147 GLN A N 1
ATOM 1055 C CA . GLN A 1 147 ? -22.532 -3.709 21.916 1.00 97.69 147 GLN A CA 1
ATOM 1056 C C . GLN A 1 147 ? -21.485 -3.009 21.045 1.00 97.69 147 GLN A C 1
ATOM 1058 O O . GLN A 1 147 ? -21.783 -2.653 19.908 1.00 97.69 147 GLN A O 1
ATOM 1063 N N . LEU A 1 148 ? -20.254 -2.850 21.539 1.00 97.50 148 LEU A N 1
ATOM 1064 C CA . LEU A 1 148 ? -19.159 -2.276 20.756 1.00 97.50 148 LEU A CA 1
ATOM 1065 C C . LEU A 1 148 ? -18.822 -3.140 19.540 1.00 97.50 148 LEU A C 1
ATOM 1067 O O . LEU A 1 148 ? -18.699 -2.605 18.443 1.00 97.50 148 LEU A O 1
ATOM 1071 N N . ASN A 1 149 ? -18.738 -4.462 19.708 1.00 97.25 149 ASN A N 1
ATOM 1072 C CA . ASN A 1 149 ? -18.494 -5.380 18.593 1.00 97.25 149 ASN A CA 1
ATOM 1073 C C . ASN A 1 149 ? -19.612 -5.311 17.548 1.00 97.25 149 ASN A C 1
ATOM 1075 O O . ASN A 1 149 ? -19.345 -5.354 16.350 1.00 97.25 149 ASN A O 1
ATOM 1079 N N . ARG A 1 150 ? -20.867 -5.193 17.989 1.00 97.88 150 ARG A N 1
ATOM 1080 C CA . ARG A 1 150 ? -22.011 -5.039 17.093 1.00 97.88 150 ARG A CA 1
ATOM 1081 C C . ARG A 1 150 ? -21.958 -3.719 16.329 1.00 97.88 150 ARG A C 1
ATOM 1083 O O . ARG A 1 150 ? -22.149 -3.735 15.120 1.00 97.88 150 ARG A O 1
ATOM 1090 N N . LEU A 1 151 ? -21.685 -2.607 17.009 1.00 96.75 151 LEU A N 1
ATOM 1091 C CA . LEU A 1 151 ? -21.563 -1.295 16.368 1.00 96.75 151 LEU A CA 1
ATOM 1092 C C . LEU A 1 151 ? -20.394 -1.250 15.380 1.00 96.75 151 LEU A C 1
ATOM 1094 O O . LEU A 1 151 ? -20.524 -0.674 14.305 1.00 96.75 151 LEU A O 1
ATOM 1098 N N . ASP A 1 152 ? -19.264 -1.874 15.715 1.00 95.38 152 ASP A N 1
ATOM 1099 C CA . ASP A 1 152 ? -18.121 -1.980 14.806 1.00 95.38 152 ASP A CA 1
ATOM 1100 C C . ASP A 1 152 ? -18.459 -2.842 13.581 1.00 95.38 152 ASP A C 1
ATOM 1102 O O . ASP A 1 152 ? -18.142 -2.473 12.450 1.00 95.38 152 ASP A O 1
ATOM 1106 N N . ALA A 1 153 ? -19.198 -3.939 13.778 1.00 96.19 153 ALA A N 1
ATOM 1107 C CA . ALA A 1 153 ? -19.706 -4.750 12.679 1.00 96.19 153 ALA A CA 1
ATOM 1108 C C . ALA A 1 153 ? -20.673 -3.958 11.782 1.00 96.19 153 ALA A C 1
ATOM 1110 O O . ALA A 1 153 ? -20.499 -3.973 10.566 1.00 96.19 153 ALA A O 1
ATOM 1111 N N . GLU A 1 154 ? -21.637 -3.229 12.355 1.00 93.75 154 GLU A N 1
ATOM 1112 C CA . GLU A 1 154 ? -22.577 -2.369 11.617 1.00 93.75 154 GLU A CA 1
ATOM 1113 C C . GLU A 1 154 ? -21.822 -1.305 10.804 1.00 93.75 154 GLU A C 1
ATOM 1115 O O . GLU A 1 154 ? -21.994 -1.223 9.589 1.00 93.75 154 GLU A O 1
ATOM 1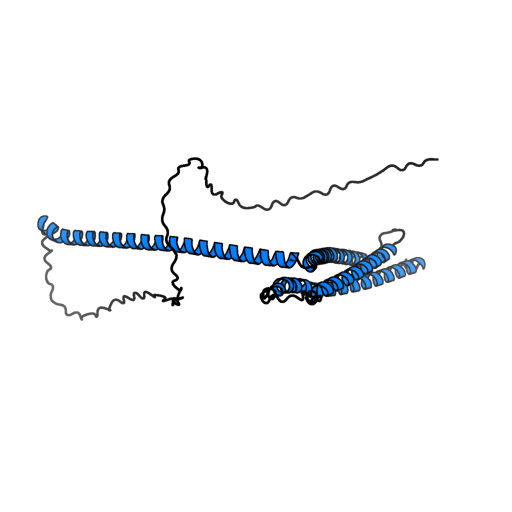120 N N . ARG A 1 155 ? -20.874 -0.599 11.431 1.00 90.62 155 ARG A N 1
ATOM 1121 C CA . ARG A 1 155 ? -20.018 0.387 10.759 1.00 90.62 155 ARG A CA 1
ATOM 1122 C C . ARG A 1 155 ? -19.178 -0.226 9.637 1.00 90.62 155 ARG A C 1
ATOM 1124 O O . ARG A 1 155 ? -18.968 0.405 8.604 1.00 90.62 155 ARG A O 1
ATOM 1131 N N . SER A 1 156 ? -18.663 -1.438 9.836 1.00 88.69 156 SER A N 1
ATOM 1132 C CA . SER A 1 156 ? -17.880 -2.129 8.810 1.00 88.69 156 SER A CA 1
ATOM 1133 C C . SER A 1 156 ? -18.740 -2.526 7.610 1.00 88.69 156 SER A C 1
ATOM 1135 O O . SER A 1 156 ? -18.291 -2.380 6.478 1.00 88.69 156 SER A O 1
ATOM 1137 N N . ILE A 1 157 ? -19.979 -2.977 7.836 1.00 91.44 157 ILE A N 1
ATOM 1138 C CA . ILE A 1 157 ? -20.924 -3.321 6.767 1.00 91.44 157 ILE A CA 1
ATOM 1139 C C . ILE A 1 157 ? -21.274 -2.069 5.970 1.00 91.44 157 ILE A C 1
ATOM 1141 O O . ILE A 1 157 ? -21.148 -2.094 4.751 1.00 91.44 157 ILE A O 1
ATOM 1145 N N . GLU A 1 158 ? -21.612 -0.966 6.644 1.00 87.94 158 GLU A N 1
ATOM 1146 C CA . GLU A 1 158 ? -21.877 0.321 5.990 1.00 87.94 158 GLU A CA 1
ATOM 1147 C C . GLU A 1 158 ? -20.694 0.761 5.119 1.00 87.94 158 GLU A C 1
ATOM 1149 O O . GLU A 1 158 ? -20.882 1.126 3.962 1.00 87.94 158 GLU A O 1
ATOM 1154 N N . PHE A 1 159 ? -19.465 0.629 5.628 1.00 86.56 159 PHE A N 1
ATOM 1155 C CA . PHE A 1 159 ? -18.247 0.921 4.871 1.00 86.56 159 PHE A CA 1
ATOM 1156 C C . PHE A 1 159 ? -18.094 0.042 3.616 1.00 86.56 159 PHE A C 1
ATOM 1158 O O . PHE A 1 159 ? -17.691 0.534 2.561 1.00 86.56 159 PHE A O 1
ATOM 1165 N N . TYR A 1 160 ? -18.400 -1.257 3.698 1.00 88.00 160 TYR A N 1
ATOM 1166 C CA . TYR A 1 160 ? -18.307 -2.158 2.543 1.00 88.00 160 TYR A CA 1
ATOM 1167 C C . TYR A 1 160 ? -19.436 -1.960 1.534 1.00 88.00 160 TYR A C 1
ATOM 1169 O O . TYR A 1 160 ? -19.178 -2.053 0.334 1.00 88.00 160 TYR A O 1
ATOM 1177 N N . ASP A 1 161 ? -20.653 -1.677 1.990 1.00 86.94 161 ASP A N 1
ATOM 1178 C CA . ASP A 1 161 ? -21.787 -1.367 1.120 1.00 86.94 161 ASP A CA 1
ATOM 1179 C C . ASP A 1 161 ? -21.545 -0.049 0.371 1.00 86.94 161 ASP A C 1
ATOM 1181 O O . ASP A 1 161 ? -21.777 0.036 -0.838 1.00 86.94 161 ASP A O 1
ATOM 1185 N N . GLU A 1 162 ? -20.987 0.950 1.060 1.00 81.06 162 GLU A N 1
ATOM 1186 C CA . GLU A 1 162 ? -20.566 2.219 0.468 1.00 81.06 162 GLU A CA 1
ATOM 1187 C C . GLU A 1 162 ? -19.504 1.991 -0.610 1.00 81.06 162 GLU A C 1
ATOM 1189 O O . GLU A 1 162 ? -19.687 2.412 -1.755 1.00 81.06 162 GLU A O 1
ATOM 1194 N N . LEU A 1 163 ? -18.438 1.250 -0.283 1.00 83.31 163 LEU A N 1
ATOM 1195 C CA . LEU A 1 163 ? -17.407 0.891 -1.252 1.00 83.31 163 LEU A CA 1
ATOM 1196 C C . LEU A 1 163 ? -18.004 0.142 -2.447 1.00 83.31 163 LEU A C 1
ATOM 1198 O O . LEU A 1 163 ? -17.762 0.533 -3.582 1.00 83.31 163 LEU A O 1
ATOM 1202 N N . GLY A 1 164 ? -18.811 -0.896 -2.219 1.00 82.31 164 GLY A N 1
ATOM 1203 C CA . GLY A 1 164 ? -19.349 -1.757 -3.275 1.00 82.31 164 GLY A CA 1
ATOM 1204 C C . GLY A 1 164 ? -20.207 -1.033 -4.316 1.00 82.31 164 GLY A C 1
ATOM 1205 O O . GLY A 1 164 ? -20.347 -1.529 -5.435 1.00 82.31 164 GLY A O 1
ATOM 1206 N N . SER A 1 165 ? -20.760 0.132 -3.971 1.00 75.88 165 SER A N 1
ATOM 1207 C CA . SER A 1 165 ? -21.565 0.959 -4.874 1.00 75.88 165 SER A CA 1
ATOM 1208 C C . SER A 1 165 ? -20.749 1.897 -5.777 1.00 75.88 165 SER A C 1
ATOM 1210 O O . SER A 1 165 ? -21.267 2.357 -6.798 1.00 75.88 165 SER A O 1
ATOM 1212 N N . ASP A 1 166 ? -19.481 2.161 -5.443 1.00 81.56 166 ASP A N 1
ATOM 1213 C CA . ASP A 1 166 ? -18.612 3.085 -6.173 1.00 81.56 166 ASP A CA 1
ATOM 1214 C C . ASP A 1 166 ? -17.772 2.327 -7.220 1.00 81.56 166 ASP A C 1
ATOM 1216 O O . ASP A 1 166 ? -17.188 1.273 -6.948 1.00 81.56 166 ASP A O 1
ATOM 1220 N N . ALA A 1 167 ? -17.641 2.897 -8.424 1.00 85.81 167 ALA A N 1
ATOM 1221 C CA . ALA A 1 167 ? -16.685 2.430 -9.432 1.00 85.81 167 ALA A CA 1
ATOM 1222 C C . ALA A 1 167 ? -15.267 2.334 -8.839 1.00 85.81 167 ALA A C 1
ATOM 1224 O O . ALA A 1 167 ? -14.503 1.420 -9.170 1.00 85.81 167 ALA A O 1
ATOM 1225 N N . PHE A 1 168 ? -14.974 3.206 -7.869 1.00 87.75 168 PHE A N 1
ATOM 1226 C CA . PHE A 1 168 ? -13.775 3.176 -7.049 1.00 87.75 168 PHE A CA 1
ATOM 1227 C C . PHE A 1 168 ? -13.459 1.790 -6.470 1.00 87.75 168 PHE A C 1
ATOM 1229 O O . PHE A 1 168 ? -12.314 1.354 -6.566 1.00 87.75 168 PHE A O 1
ATOM 1236 N N . ALA A 1 169 ? -14.428 1.057 -5.909 1.00 88.75 169 ALA A N 1
ATOM 1237 C CA . ALA A 1 169 ? -14.136 -0.241 -5.289 1.00 88.75 169 ALA A CA 1
ATOM 1238 C C . ALA A 1 169 ? -13.807 -1.342 -6.295 1.00 88.75 169 ALA A C 1
ATOM 1240 O O . ALA A 1 169 ? -13.181 -2.336 -5.928 1.00 88.75 169 ALA A O 1
ATOM 1241 N N . THR A 1 170 ? -14.187 -1.170 -7.560 1.00 91.12 170 THR A N 1
ATOM 1242 C CA . THR A 1 170 ? -13.806 -2.107 -8.622 1.00 91.12 170 THR A CA 1
ATOM 1243 C C . THR A 1 170 ? -12.400 -1.825 -9.148 1.00 91.12 170 THR A C 1
ATOM 1245 O O . THR A 1 170 ? -11.628 -2.757 -9.377 1.00 91.12 170 THR A O 1
ATOM 1248 N N . GLU A 1 171 ? -12.027 -0.549 -9.282 1.00 93.44 171 GLU A N 1
ATOM 1249 C CA . GLU A 1 171 ? -10.738 -0.137 -9.847 1.00 93.44 171 GLU A CA 1
ATOM 1250 C C . GLU A 1 171 ? -9.606 -0.134 -8.809 1.00 93.44 171 GLU A C 1
ATOM 1252 O O . GLU A 1 171 ? -8.478 -0.527 -9.117 1.00 93.44 171 GLU A O 1
ATOM 1257 N N . ALA A 1 172 ? -9.889 0.257 -7.562 1.00 94.12 172 ALA A N 1
ATOM 1258 C CA . ALA A 1 172 ? -8.889 0.401 -6.507 1.00 94.12 172 ALA A CA 1
ATOM 1259 C C . ALA A 1 172 ? -8.092 -0.893 -6.236 1.00 94.12 172 ALA A C 1
ATOM 1261 O O . ALA A 1 172 ? -6.857 -0.828 -6.229 1.00 94.12 172 ALA A O 1
ATOM 1262 N N . PRO A 1 173 ? -8.714 -2.079 -6.065 1.00 94.75 173 PRO A N 1
ATOM 1263 C CA . PRO A 1 173 ? -7.961 -3.314 -5.864 1.00 94.75 173 PRO A CA 1
ATOM 1264 C C . PRO A 1 173 ? -7.064 -3.641 -7.058 1.00 94.75 173 PRO A C 1
ATOM 1266 O O . PRO A 1 173 ? -5.908 -4.011 -6.864 1.00 94.75 173 PRO A O 1
ATOM 1269 N N . ALA A 1 174 ? -7.555 -3.449 -8.287 1.00 96.38 174 ALA A N 1
ATOM 1270 C CA . ALA A 1 174 ? -6.778 -3.698 -9.497 1.00 96.38 174 ALA A CA 1
ATOM 1271 C C . ALA A 1 174 ? -5.540 -2.788 -9.560 1.00 96.38 174 ALA A C 1
ATOM 1273 O O . ALA A 1 174 ? -4.422 -3.277 -9.727 1.00 96.38 174 ALA A O 1
ATOM 1274 N N . ILE A 1 175 ? -5.711 -1.486 -9.319 1.00 97.12 175 ILE A N 1
ATOM 1275 C CA . ILE A 1 175 ? -4.614 -0.508 -9.277 1.00 97.12 175 ILE A CA 1
ATOM 1276 C C . ILE A 1 175 ? -3.601 -0.863 -8.181 1.00 97.12 175 ILE A C 1
ATOM 1278 O O . ILE A 1 175 ? -2.395 -0.811 -8.421 1.00 97.12 175 ILE A O 1
ATOM 1282 N N . MET A 1 176 ? -4.061 -1.269 -6.995 1.00 97.62 176 MET A N 1
ATOM 1283 C CA . MET A 1 176 ? -3.169 -1.656 -5.899 1.00 97.62 176 MET A CA 1
ATOM 1284 C C . MET A 1 176 ? -2.381 -2.934 -6.223 1.00 97.62 176 MET A C 1
ATOM 1286 O O . MET A 1 176 ? -1.175 -2.994 -5.989 1.00 97.62 176 MET A O 1
ATOM 1290 N N . THR A 1 177 ? -3.025 -3.946 -6.813 1.00 97.56 177 THR A N 1
ATOM 1291 C CA . THR A 1 177 ? -2.325 -5.164 -7.255 1.00 97.56 177 THR A CA 1
ATOM 1292 C C . THR A 1 177 ? -1.278 -4.858 -8.322 1.00 97.56 177 THR A C 1
ATOM 1294 O O . THR A 1 177 ? -0.155 -5.349 -8.216 1.00 97.56 177 THR A O 1
ATOM 1297 N N . LEU A 1 178 ? -1.605 -3.978 -9.275 1.00 97.88 178 LEU A N 1
ATOM 1298 C CA . LEU A 1 178 ? -0.680 -3.521 -10.306 1.00 97.88 178 LEU A CA 1
ATOM 1299 C C . LEU A 1 178 ? 0.502 -2.750 -9.701 1.00 97.88 178 LEU A C 1
ATOM 1301 O O . LEU A 1 178 ? 1.640 -2.969 -10.098 1.00 97.88 178 LEU A O 1
ATOM 1305 N N . PHE A 1 179 ? 0.267 -1.901 -8.697 1.00 98.38 179 PHE A N 1
ATOM 1306 C CA . PHE A 1 179 ? 1.328 -1.185 -7.980 1.00 98.38 179 PHE A CA 1
ATOM 1307 C C . PHE A 1 179 ? 2.312 -2.119 -7.264 1.00 98.38 179 PHE A C 1
ATOM 1309 O O . PHE A 1 179 ? 3.520 -1.847 -7.241 1.00 98.38 179 PHE A O 1
ATOM 1316 N N . HIS A 1 180 ? 1.817 -3.215 -6.687 1.00 98.19 180 HIS A N 1
ATOM 1317 C CA . HIS A 1 180 ? 2.667 -4.227 -6.064 1.00 98.19 180 HIS A CA 1
ATOM 1318 C C . HIS A 1 180 ? 3.475 -5.004 -7.104 1.00 98.19 180 HIS A C 1
ATOM 1320 O O . HIS A 1 180 ? 4.700 -5.037 -6.998 1.00 98.19 180 HIS A O 1
ATOM 1326 N N . SER A 1 181 ? 2.823 -5.552 -8.135 1.00 98.38 181 SER A N 1
ATOM 1327 C CA . SER A 1 181 ? 3.519 -6.321 -9.174 1.00 98.38 181 SER A CA 1
ATOM 1328 C C . SER A 1 181 ? 4.533 -5.476 -9.945 1.00 98.38 181 SER A C 1
ATOM 1330 O O . SER A 1 181 ? 5.621 -5.955 -10.250 1.00 98.38 181 SER A O 1
ATOM 1332 N N . HIS A 1 182 ? 4.206 -4.207 -10.214 1.00 98.44 182 HIS A N 1
ATOM 1333 C CA . HIS A 1 182 ? 5.121 -3.241 -10.825 1.00 98.44 182 HIS A CA 1
ATOM 1334 C C . HIS A 1 182 ? 6.342 -2.991 -9.936 1.00 98.44 182 HIS A C 1
ATOM 1336 O O . HIS A 1 182 ? 7.469 -3.015 -10.417 1.00 98.44 182 HIS A O 1
ATOM 1342 N N . GLY A 1 183 ? 6.144 -2.847 -8.621 1.00 98.12 183 GLY A N 1
ATOM 1343 C CA . GLY A 1 183 ? 7.246 -2.706 -7.667 1.00 98.12 183 GLY A CA 1
ATOM 1344 C C . GLY A 1 183 ? 8.211 -3.892 -7.666 1.00 98.12 183 GLY A C 1
ATOM 1345 O O . GLY A 1 183 ? 9.425 -3.689 -7.640 1.00 98.12 183 GLY A O 1
ATOM 1346 N N . ASP A 1 184 ? 7.683 -5.112 -7.740 1.00 98.38 184 ASP A N 1
ATOM 1347 C CA . ASP A 1 184 ? 8.496 -6.329 -7.818 1.00 98.38 184 ASP A CA 1
ATOM 1348 C C . ASP A 1 184 ? 9.268 -6.423 -9.143 1.00 98.38 184 ASP A C 1
ATOM 1350 O O . ASP A 1 184 ? 10.414 -6.883 -9.162 1.00 98.38 184 ASP A O 1
ATOM 1354 N N . ALA A 1 185 ? 8.660 -5.978 -10.248 1.00 98.38 185 ALA A N 1
ATOM 1355 C CA . ALA A 1 185 ? 9.302 -5.920 -11.558 1.00 98.38 185 ALA A CA 1
ATOM 1356 C C . ALA A 1 185 ? 10.433 -4.879 -11.592 1.00 98.38 185 ALA A C 1
ATOM 1358 O O . ALA A 1 185 ? 11.546 -5.219 -11.990 1.00 98.38 185 ALA A O 1
ATOM 1359 N N . CYS A 1 186 ? 10.200 -3.666 -11.074 1.00 98.25 186 CYS A N 1
ATOM 1360 C CA . CYS A 1 186 ? 11.231 -2.632 -10.930 1.00 98.25 186 CYS A CA 1
ATOM 1361 C C . CYS A 1 186 ? 12.425 -3.129 -10.109 1.00 98.25 186 CYS A C 1
ATOM 1363 O O . CYS A 1 186 ? 13.566 -3.029 -10.539 1.00 98.25 186 CYS A O 1
ATOM 1365 N N . ASN A 1 187 ? 12.177 -3.731 -8.945 1.00 98.19 187 ASN A N 1
ATOM 1366 C CA . ASN A 1 187 ? 13.267 -4.227 -8.106 1.00 98.19 187 ASN A CA 1
ATOM 1367 C C . ASN A 1 187 ? 14.078 -5.336 -8.803 1.00 98.19 187 ASN A C 1
ATOM 1369 O O . ASN A 1 187 ? 15.288 -5.438 -8.619 1.00 98.19 187 ASN A O 1
ATOM 1373 N N . ARG A 1 188 ? 13.430 -6.175 -9.620 1.00 98.38 188 ARG A N 1
ATOM 1374 C CA . ARG A 1 188 ? 14.122 -7.205 -10.402 1.00 98.38 188 ARG A CA 1
ATOM 1375 C C . ARG A 1 188 ? 15.003 -6.594 -11.487 1.00 98.38 188 ARG A C 1
ATOM 1377 O O . ARG A 1 188 ? 16.180 -6.945 -11.546 1.00 98.38 188 ARG A O 1
ATOM 1384 N N . ILE A 1 189 ? 14.447 -5.693 -12.298 1.00 98.06 189 ILE A N 1
ATOM 1385 C CA . ILE A 1 189 ? 15.170 -5.090 -13.421 1.00 98.06 189 ILE A CA 1
ATOM 1386 C C . ILE A 1 189 ? 16.338 -4.236 -12.922 1.00 98.06 189 ILE A C 1
ATOM 1388 O O . ILE A 1 189 ? 17.421 -4.306 -13.484 1.00 98.06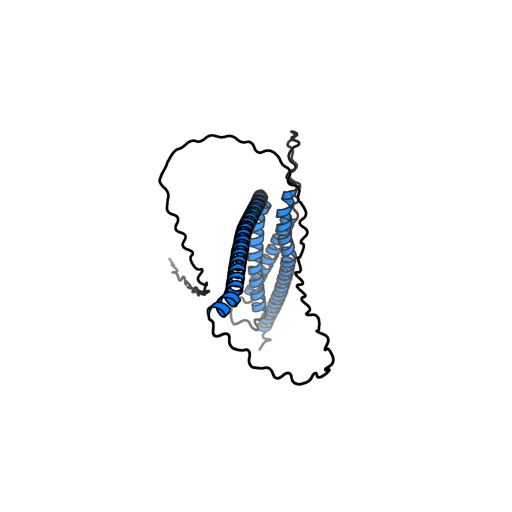 189 ILE A O 1
ATOM 1392 N N . GLU A 1 190 ? 16.179 -3.524 -11.800 1.00 97.06 190 GLU A N 1
ATOM 1393 C CA . GLU A 1 190 ? 17.258 -2.755 -11.166 1.00 97.06 190 GLU A CA 1
ATOM 1394 C C . GLU A 1 190 ? 18.440 -3.659 -10.778 1.00 97.06 190 GLU A C 1
ATOM 1396 O O . GLU A 1 190 ? 19.598 -3.339 -11.046 1.00 97.06 190 GLU A O 1
ATOM 1401 N N . ILE A 1 191 ? 18.167 -4.826 -10.184 1.00 97.44 191 ILE A N 1
ATOM 1402 C CA . ILE A 1 191 ? 19.210 -5.791 -9.811 1.00 97.44 191 ILE A CA 1
ATOM 1403 C C . ILE A 1 191 ? 19.889 -6.377 -11.053 1.00 97.44 191 ILE A C 1
ATOM 1405 O O . ILE A 1 191 ? 21.103 -6.585 -11.044 1.00 97.44 191 ILE A O 1
ATOM 1409 N N . GLU A 1 192 ? 19.127 -6.696 -12.096 1.00 97.25 192 GLU A N 1
ATOM 1410 C CA . GLU A 1 192 ? 19.667 -7.236 -13.347 1.00 97.25 192 GLU A CA 1
ATOM 1411 C C . GLU A 1 192 ? 20.513 -6.199 -14.086 1.00 97.25 192 GLU A C 1
ATOM 1413 O O . GLU A 1 192 ? 21.640 -6.510 -14.469 1.00 97.25 192 GLU A O 1
ATOM 1418 N N . ALA A 1 193 ? 20.050 -4.953 -14.161 1.00 96.94 193 ALA A N 1
ATOM 1419 C CA . ALA A 1 193 ? 20.800 -3.840 -14.720 1.00 96.94 193 ALA A CA 1
ATOM 1420 C C . ALA A 1 193 ? 22.132 -3.636 -13.980 1.00 96.94 193 ALA A C 1
ATOM 1422 O O . ALA A 1 193 ? 23.197 -3.619 -14.596 1.00 96.94 193 ALA A O 1
ATOM 1423 N N . LEU A 1 194 ? 22.115 -3.593 -12.643 1.00 96.62 194 LEU A N 1
ATOM 1424 C CA . LEU A 1 194 ? 23.341 -3.471 -11.848 1.00 96.62 194 LEU A CA 1
ATOM 1425 C C . LEU A 1 194 ? 24.306 -4.642 -12.069 1.00 96.62 194 LEU A C 1
ATOM 1427 O O . LEU A 1 194 ? 25.521 -4.438 -12.107 1.00 96.62 194 LEU A O 1
ATOM 1431 N N . LYS A 1 195 ? 23.793 -5.866 -12.238 1.00 96.19 195 LYS A N 1
ATOM 1432 C CA . LYS A 1 195 ? 24.619 -7.039 -12.558 1.00 96.19 195 LYS A CA 1
ATOM 1433 C C . LYS A 1 195 ? 25.247 -6.940 -13.945 1.00 96.19 195 LYS A C 1
ATOM 1435 O O . LYS A 1 195 ? 26.413 -7.298 -14.079 1.00 96.19 195 LYS A O 1
ATOM 1440 N N . LEU A 1 196 ? 24.506 -6.462 -14.945 1.00 95.00 196 LEU A N 1
ATOM 1441 C CA . LEU A 1 196 ? 25.021 -6.255 -16.302 1.00 95.00 196 LEU A CA 1
ATOM 1442 C C . LEU A 1 196 ? 26.121 -5.192 -16.334 1.00 95.00 196 LEU A C 1
ATOM 1444 O O . LEU A 1 196 ? 27.132 -5.384 -17.005 1.00 95.00 196 LEU A O 1
ATOM 1448 N N . VAL A 1 197 ? 25.953 -4.107 -15.576 1.00 95.69 197 VAL A N 1
ATOM 1449 C CA . VAL A 1 197 ? 26.951 -3.031 -15.459 1.00 95.69 197 VAL A CA 1
ATOM 1450 C C . VAL A 1 197 ? 28.195 -3.499 -14.701 1.00 95.69 197 VAL A C 1
ATOM 1452 O O . VAL A 1 197 ? 29.308 -3.138 -15.064 1.00 95.69 197 VAL A O 1
ATOM 1455 N N . SER A 1 198 ? 28.029 -4.327 -13.666 1.00 95.06 198 SER A N 1
ATOM 1456 C CA . SER A 1 198 ? 29.142 -4.819 -12.834 1.00 95.06 198 SER A CA 1
ATOM 1457 C C . SER A 1 198 ? 29.934 -5.968 -13.472 1.00 95.06 198 SER A C 1
ATOM 1459 O O . SER A 1 198 ? 30.826 -6.528 -12.835 1.00 95.06 198 SER A O 1
ATOM 1461 N N . ARG A 1 199 ? 29.591 -6.392 -14.693 1.00 92.00 199 ARG A N 1
ATOM 1462 C CA . ARG A 1 199 ? 30.282 -7.490 -15.373 1.00 92.00 199 ARG A CA 1
ATOM 1463 C C . ARG A 1 199 ? 31.584 -6.971 -15.994 1.00 92.00 199 ARG A C 1
ATOM 1465 O O . ARG A 1 199 ? 31.571 -6.433 -17.093 1.00 92.00 199 ARG A O 1
ATOM 1472 N N . ASP A 1 200 ? 32.703 -7.174 -15.293 1.00 80.12 200 ASP A N 1
ATOM 1473 C CA . ASP A 1 200 ? 34.029 -6.626 -15.648 1.00 80.12 200 ASP A CA 1
ATOM 1474 C C . ASP A 1 200 ? 34.629 -7.140 -16.977 1.00 80.12 200 ASP A C 1
ATOM 1476 O O . ASP A 1 200 ? 35.569 -6.545 -17.498 1.00 80.12 200 ASP A O 1
ATOM 1480 N N . ALA A 1 201 ? 34.098 -8.217 -17.561 1.00 72.06 201 ALA A N 1
ATOM 1481 C CA . ALA A 1 201 ? 34.403 -8.633 -18.929 1.00 72.06 201 ALA A CA 1
ATOM 1482 C C . ALA A 1 201 ? 33.296 -9.560 -19.455 1.00 72.06 201 ALA A C 1
ATOM 1484 O O . ALA A 1 201 ? 32.788 -10.391 -18.692 1.00 72.06 201 ALA A O 1
ATOM 1485 N N . PRO A 1 202 ? 32.895 -9.454 -20.733 1.00 67.94 202 PRO A N 1
ATOM 1486 C CA . PRO A 1 202 ? 31.984 -10.419 -21.324 1.00 67.94 202 PRO A CA 1
ATOM 1487 C C . PRO A 1 202 ? 32.652 -11.799 -21.380 1.00 67.94 202 PRO A C 1
ATOM 1489 O O . PRO A 1 202 ? 33.678 -11.965 -22.036 1.00 67.94 202 PRO A O 1
ATOM 1492 N N . ASP A 1 203 ? 32.075 -12.791 -20.691 1.00 73.19 203 ASP A N 1
ATOM 1493 C CA . ASP A 1 203 ? 32.466 -14.192 -20.883 1.00 73.19 203 ASP A CA 1
ATOM 1494 C C . ASP A 1 203 ? 32.327 -14.546 -22.384 1.00 73.19 203 ASP A C 1
ATOM 1496 O O . ASP A 1 203 ? 31.306 -14.213 -22.998 1.00 73.19 203 ASP A O 1
ATOM 1500 N N . PRO A 1 204 ? 33.329 -15.188 -23.009 1.00 57.88 204 PRO A N 1
ATOM 1501 C CA . PRO A 1 204 ? 33.305 -15.477 -24.442 1.00 57.88 204 PRO A CA 1
ATOM 1502 C C . PRO A 1 204 ? 32.371 -16.662 -24.761 1.00 57.88 204 PRO A C 1
ATOM 1504 O O . PRO A 1 204 ? 32.256 -17.573 -23.939 1.00 57.88 204 PRO A O 1
ATOM 1507 N N . PRO A 1 205 ? 31.841 -16.810 -25.993 1.00 58.09 205 PRO A N 1
ATOM 1508 C CA . PRO A 1 205 ? 31.390 -15.832 -26.974 1.00 58.09 205 PRO A CA 1
ATOM 1509 C C . PRO A 1 205 ? 29.861 -15.963 -27.119 1.00 58.09 205 PRO A C 1
ATOM 1511 O O . PRO A 1 205 ? 29.364 -16.819 -27.855 1.00 58.09 205 PRO A O 1
ATOM 1514 N N . GLU A 1 206 ? 29.087 -15.141 -26.418 1.00 67.06 206 GLU A N 1
ATOM 1515 C CA . GLU A 1 206 ? 27.702 -14.953 -26.851 1.00 67.06 206 GLU A CA 1
ATOM 1516 C C . GLU A 1 206 ? 27.749 -14.195 -28.182 1.00 67.06 206 GLU A C 1
ATOM 1518 O O . GLU A 1 206 ? 28.399 -13.157 -28.271 1.00 67.06 206 GLU A O 1
ATOM 1523 N N . GLU A 1 207 ? 27.130 -14.746 -29.232 1.00 76.50 207 GLU A N 1
ATOM 1524 C CA . GLU A 1 207 ? 27.206 -14.231 -30.613 1.00 76.50 207 GLU A CA 1
ATOM 1525 C C . GLU A 1 207 ? 26.760 -12.758 -30.744 1.00 76.50 207 GLU A C 1
ATOM 1527 O O . GLU A 1 207 ? 27.058 -12.120 -31.752 1.00 76.50 207 GLU A O 1
ATOM 1532 N N . GLU A 1 208 ? 26.092 -12.189 -29.730 1.00 88.19 208 GLU A N 1
ATOM 1533 C CA . GLU A 1 208 ? 25.544 -10.828 -29.746 1.00 88.19 208 GLU A CA 1
ATOM 1534 C C . GLU A 1 208 ? 25.593 -10.161 -28.346 1.00 88.19 208 GLU A C 1
ATOM 1536 O O . GLU A 1 208 ? 24.551 -9.965 -27.717 1.00 88.19 208 GLU A O 1
ATOM 1541 N N . PRO A 1 209 ? 26.772 -9.757 -27.825 1.00 87.94 209 PRO A N 1
ATOM 1542 C CA . PRO A 1 209 ? 26.897 -9.201 -26.469 1.00 87.94 209 PRO A CA 1
ATOM 1543 C C . PRO A 1 209 ? 26.131 -7.883 -26.273 1.00 87.94 209 PRO A C 1
ATOM 1545 O O . PRO A 1 209 ? 25.760 -7.546 -25.154 1.00 87.94 209 PRO A O 1
ATOM 1548 N N . LEU A 1 210 ? 25.868 -7.143 -27.354 1.00 92.38 210 LEU A N 1
ATOM 1549 C CA . LEU A 1 210 ? 25.121 -5.881 -27.319 1.00 92.38 210 LEU A CA 1
ATOM 1550 C C . LEU A 1 210 ? 23.610 -6.088 -27.160 1.00 92.38 210 LEU A C 1
ATOM 1552 O O . LEU A 1 210 ? 22.921 -5.191 -26.680 1.00 92.38 210 LEU A O 1
ATOM 1556 N N . LYS A 1 211 ? 23.091 -7.259 -27.544 1.00 94.19 211 LYS A N 1
ATOM 1557 C CA . LYS A 1 211 ? 21.651 -7.525 -27.541 1.00 94.19 211 LYS A CA 1
ATOM 1558 C C . LYS A 1 211 ? 21.071 -7.548 -26.134 1.00 94.19 211 LYS A C 1
ATOM 1560 O O . LYS A 1 211 ? 20.018 -6.977 -25.910 1.00 94.19 211 LYS A O 1
ATOM 1565 N N . VAL A 1 212 ? 21.806 -8.110 -25.175 1.00 94.00 212 VAL A N 1
ATOM 1566 C CA . VAL A 1 212 ? 21.377 -8.169 -23.769 1.00 94.00 212 VAL A CA 1
ATOM 1567 C C . VAL A 1 212 ? 21.146 -6.769 -23.185 1.00 94.00 212 VAL A C 1
ATOM 1569 O O . VAL A 1 212 ? 20.219 -6.571 -22.408 1.00 94.00 212 VAL A O 1
ATOM 1572 N N . TYR A 1 213 ? 21.962 -5.787 -23.576 1.00 95.88 213 TYR A N 1
ATOM 1573 C CA . TYR A 1 213 ? 21.782 -4.396 -23.153 1.00 95.88 213 TYR A CA 1
ATOM 1574 C C . TYR A 1 213 ? 20.590 -3.735 -23.854 1.00 95.88 213 TYR A C 1
ATOM 1576 O O . TYR A 1 213 ? 19.866 -2.987 -23.211 1.00 95.88 213 TYR A O 1
ATOM 1584 N N . GLN A 1 214 ? 20.362 -4.020 -25.141 1.00 96.88 214 GLN A N 1
ATOM 1585 C CA . GLN A 1 214 ? 19.198 -3.504 -25.876 1.00 96.88 214 GLN A CA 1
ATOM 1586 C C . GLN A 1 214 ? 17.887 -4.052 -25.305 1.00 96.88 214 GLN A C 1
ATOM 1588 O O . GLN A 1 214 ? 17.002 -3.268 -24.984 1.00 96.88 214 GLN A O 1
ATOM 1593 N N . ASP A 1 215 ? 17.812 -5.366 -25.080 1.00 96.88 215 ASP A N 1
ATOM 1594 C CA . ASP A 1 215 ? 16.651 -6.014 -24.462 1.00 96.88 215 ASP A CA 1
ATOM 1595 C C . ASP A 1 215 ? 16.371 -5.412 -23.064 1.00 96.88 215 ASP A C 1
ATOM 1597 O O . ASP A 1 215 ? 15.231 -5.114 -22.719 1.00 96.88 215 ASP A O 1
ATOM 1601 N N . MET A 1 216 ? 17.423 -5.149 -22.275 1.00 97.88 216 MET A N 1
ATOM 1602 C CA . MET A 1 216 ? 17.310 -4.498 -20.961 1.00 97.88 216 MET A CA 1
ATOM 1603 C C . MET A 1 216 ? 16.790 -3.051 -21.049 1.00 97.88 216 MET A C 1
ATOM 1605 O O . MET A 1 216 ? 16.044 -2.614 -20.174 1.00 97.88 216 MET A O 1
ATOM 1609 N N . LEU A 1 217 ? 17.179 -2.289 -22.077 1.00 98.12 217 LEU A N 1
ATOM 1610 C CA . LEU A 1 217 ? 16.679 -0.927 -22.298 1.00 98.12 217 LEU A CA 1
ATOM 1611 C C . LEU A 1 217 ? 15.200 -0.928 -22.697 1.00 98.12 217 LEU A C 1
ATOM 1613 O O . LEU A 1 217 ? 14.438 -0.119 -22.166 1.00 98.12 217 LEU A O 1
ATOM 1617 N N . ASP A 1 218 ? 14.788 -1.861 -23.557 1.00 98.44 218 ASP A N 1
ATOM 1618 C CA . ASP A 1 218 ? 13.386 -2.036 -23.947 1.00 98.44 218 ASP A CA 1
ATOM 1619 C C . ASP A 1 218 ? 12.515 -2.381 -22.720 1.00 98.44 218 ASP A C 1
ATOM 1621 O O . ASP A 1 218 ? 11.454 -1.782 -22.511 1.00 98.44 218 ASP A O 1
ATOM 1625 N N . ASP A 1 219 ? 12.991 -3.283 -21.853 1.00 98.25 219 ASP A N 1
ATOM 1626 C CA . ASP A 1 219 ? 12.318 -3.648 -20.599 1.00 98.25 219 ASP A CA 1
ATOM 1627 C C . ASP A 1 219 ? 12.196 -2.449 -19.634 1.00 98.25 219 ASP A C 1
ATOM 1629 O O . ASP A 1 219 ? 11.149 -2.241 -19.005 1.00 98.25 219 ASP A O 1
ATOM 1633 N N . LEU A 1 220 ? 13.248 -1.627 -19.514 1.00 98.00 220 LEU A N 1
ATOM 1634 C CA . LEU A 1 220 ? 13.239 -0.407 -18.698 1.00 98.00 220 LEU A CA 1
ATOM 1635 C C . LEU A 1 220 ? 12.262 0.644 -19.245 1.00 98.00 220 LEU A C 1
ATOM 1637 O O . LEU A 1 220 ? 11.512 1.242 -18.464 1.00 98.00 220 LEU A O 1
ATOM 1641 N N . GLU A 1 221 ? 12.219 0.846 -20.564 1.00 98.25 221 GLU A N 1
ATOM 1642 C CA . GLU A 1 221 ? 11.277 1.762 -21.216 1.00 98.25 221 GLU A CA 1
ATOM 1643 C C . GLU A 1 221 ? 9.828 1.301 -21.005 1.00 98.25 221 GLU A C 1
ATOM 1645 O O . GLU A 1 221 ? 8.963 2.105 -20.628 1.00 98.25 221 GLU A O 1
ATOM 1650 N N . GLN A 1 222 ? 9.564 -0.001 -21.156 1.00 98.38 222 GLN A N 1
ATOM 1651 C CA . GLN A 1 222 ? 8.253 -0.580 -20.879 1.00 98.38 222 GLN A CA 1
ATOM 1652 C C . GLN A 1 222 ? 7.831 -0.322 -19.425 1.00 98.38 222 GLN A C 1
ATOM 1654 O O . GLN A 1 222 ? 6.734 0.192 -19.180 1.00 98.38 222 GLN A O 1
ATOM 1659 N N . LEU A 1 223 ? 8.695 -0.618 -18.449 1.00 98.25 223 LEU A N 1
ATOM 1660 C CA . LEU A 1 223 ? 8.387 -0.413 -17.029 1.00 98.25 223 LEU A CA 1
ATOM 1661 C C . LEU A 1 223 ? 8.187 1.062 -16.669 1.00 98.25 223 LEU A C 1
ATOM 1663 O O . LEU A 1 223 ? 7.377 1.375 -15.788 1.00 98.25 223 LEU A O 1
ATOM 1667 N N . HIS A 1 224 ? 8.879 1.975 -17.350 1.00 98.31 224 HIS A N 1
ATOM 1668 C CA . HIS A 1 224 ? 8.684 3.414 -17.204 1.00 98.31 224 HIS A CA 1
ATOM 1669 C C . HIS A 1 224 ? 7.311 3.862 -17.744 1.00 98.31 224 HIS A C 1
ATOM 1671 O O . HIS A 1 224 ? 6.592 4.633 -17.089 1.00 98.31 224 HIS A O 1
ATOM 1677 N N . ALA A 1 225 ? 6.899 3.354 -18.909 1.00 98.31 225 ALA A N 1
ATOM 1678 C CA . ALA A 1 225 ? 5.574 3.609 -19.473 1.00 98.31 225 ALA A CA 1
ATOM 1679 C C . ALA A 1 225 ? 4.454 3.060 -18.569 1.00 98.31 225 ALA A C 1
ATOM 1681 O O . ALA A 1 225 ? 3.473 3.762 -18.294 1.00 98.31 225 ALA A O 1
ATOM 1682 N N . GLU A 1 226 ? 4.624 1.847 -18.034 1.00 98.31 226 GLU A N 1
ATOM 1683 C CA . GLU A 1 226 ? 3.701 1.235 -17.071 1.00 98.31 226 GLU A CA 1
ATOM 1684 C C . GLU A 1 226 ? 3.590 2.057 -15.781 1.00 98.31 226 GLU A C 1
ATOM 1686 O O . GLU A 1 226 ? 2.478 2.353 -15.337 1.00 98.31 226 GLU A O 1
ATOM 1691 N N . ALA A 1 227 ? 4.716 2.503 -15.215 1.00 98.12 227 ALA A N 1
ATOM 1692 C CA . ALA A 1 227 ? 4.745 3.354 -14.024 1.00 98.12 227 ALA A CA 1
ATOM 1693 C C . ALA A 1 227 ? 3.979 4.668 -14.238 1.00 98.12 227 ALA A C 1
ATOM 1695 O O . ALA A 1 227 ? 3.216 5.102 -13.372 1.00 98.12 227 ALA A O 1
ATOM 1696 N N . THR A 1 228 ? 4.152 5.286 -15.408 1.00 98.12 228 THR A N 1
ATOM 1697 C CA . THR A 1 228 ? 3.467 6.530 -15.783 1.00 98.12 228 THR A CA 1
ATOM 1698 C C . THR A 1 228 ? 1.959 6.309 -15.930 1.00 98.12 228 THR A C 1
ATOM 1700 O O . THR A 1 228 ? 1.157 7.091 -15.416 1.00 98.12 228 THR A O 1
ATOM 1703 N N . SER A 1 229 ? 1.555 5.216 -16.583 1.00 98.38 229 SER A N 1
ATOM 1704 C CA . SER A 1 229 ? 0.148 4.819 -16.716 1.00 98.38 229 SER A CA 1
ATOM 1705 C C . SER A 1 229 ? -0.505 4.554 -15.353 1.00 98.38 229 SER A C 1
ATOM 1707 O O . SER A 1 229 ? -1.599 5.052 -15.062 1.00 98.38 229 SER A O 1
ATOM 1709 N N . LEU A 1 230 ? 0.198 3.841 -14.472 1.00 98.25 230 LEU A N 1
ATOM 1710 C CA . LEU A 1 230 ? -0.246 3.557 -13.112 1.00 98.25 230 LEU A CA 1
ATOM 1711 C C . LEU A 1 230 ? -0.371 4.840 -12.281 1.00 98.25 230 LEU A C 1
ATOM 1713 O O . LEU A 1 230 ? -1.380 5.035 -11.603 1.00 98.25 230 LEU A O 1
ATOM 1717 N N . GLN A 1 231 ? 0.601 5.750 -12.374 1.00 98.00 231 GLN A N 1
ATOM 1718 C CA . GLN A 1 231 ? 0.536 7.058 -11.722 1.00 98.00 231 GLN A CA 1
ATOM 1719 C C . GLN A 1 231 ? -0.699 7.844 -12.179 1.00 98.00 231 GLN A C 1
ATOM 1721 O O . GLN A 1 231 ? -1.423 8.382 -11.341 1.00 98.00 231 GLN A O 1
ATOM 1726 N N . ASN A 1 232 ? -0.973 7.885 -13.484 1.00 97.75 232 ASN A N 1
ATOM 1727 C CA . ASN A 1 232 ? -2.154 8.559 -14.028 1.00 97.75 232 ASN A CA 1
ATOM 1728 C C . ASN A 1 232 ? -3.457 7.911 -13.545 1.00 97.75 232 ASN A C 1
ATOM 1730 O O . ASN A 1 232 ? -4.406 8.622 -13.220 1.00 97.75 232 ASN A O 1
ATOM 1734 N N . SER A 1 233 ? -3.488 6.582 -13.436 1.00 97.50 233 SER A N 1
ATOM 1735 C CA . SER A 1 233 ? -4.641 5.837 -12.917 1.00 97.50 233 SER A CA 1
ATOM 1736 C C . SER A 1 233 ? -4.912 6.165 -11.446 1.00 97.50 233 SER A C 1
ATOM 1738 O O . SER A 1 233 ? -6.048 6.455 -11.082 1.00 97.50 233 SER A O 1
ATOM 1740 N N . ILE A 1 234 ? -3.868 6.223 -10.610 1.00 96.62 234 ILE A N 1
ATOM 1741 C CA . ILE A 1 234 ? -3.978 6.629 -9.199 1.00 96.62 234 ILE A CA 1
ATOM 1742 C C . ILE A 1 234 ? -4.454 8.082 -9.079 1.00 96.62 234 ILE A C 1
ATOM 1744 O O . ILE A 1 234 ? -5.317 8.392 -8.257 1.00 96.62 234 ILE A O 1
ATOM 1748 N N . ILE A 1 235 ? -3.913 8.986 -9.900 1.00 96.12 235 ILE A N 1
ATOM 1749 C CA . ILE A 1 235 ? -4.332 10.392 -9.917 1.00 96.12 235 ILE A CA 1
ATOM 1750 C C . ILE A 1 235 ? -5.805 10.501 -10.315 1.00 96.12 235 ILE A C 1
ATOM 1752 O O . ILE A 1 235 ? -6.560 11.185 -9.634 1.00 96.12 235 ILE A O 1
ATOM 1756 N N . LYS A 1 236 ? -6.236 9.794 -11.363 1.00 94.88 236 LYS A N 1
ATOM 1757 C CA . LYS A 1 236 ? -7.635 9.779 -11.802 1.00 94.88 236 LYS A CA 1
ATOM 1758 C C . LYS A 1 236 ? -8.560 9.283 -10.686 1.00 94.88 236 LYS A C 1
ATOM 1760 O O . LYS A 1 236 ? -9.512 9.977 -10.347 1.00 94.88 236 LYS A O 1
ATOM 1765 N N . LEU A 1 237 ? -8.222 8.152 -10.065 1.00 92.56 237 LEU A N 1
ATOM 1766 C CA . LEU A 1 237 ? -8.997 7.542 -8.982 1.00 92.56 237 LEU A CA 1
ATOM 1767 C C . LEU A 1 237 ? -9.153 8.481 -7.768 1.00 92.56 237 LEU A C 1
ATOM 1769 O O . LEU A 1 237 ? -10.225 8.568 -7.164 1.00 92.56 237 LEU A O 1
ATOM 1773 N N . THR A 1 238 ? -8.085 9.209 -7.423 1.00 93.00 238 THR A N 1
ATOM 1774 C CA . THR A 1 238 ? -8.062 10.132 -6.273 1.00 93.00 238 THR A CA 1
ATOM 1775 C C . THR A 1 238 ? -8.666 11.505 -6.569 1.00 93.00 238 THR A C 1
ATOM 1777 O O . THR A 1 238 ? -9.141 12.161 -5.644 1.00 93.00 238 THR A O 1
ATOM 1780 N N . GLN A 1 239 ? -8.659 11.952 -7.829 1.00 90.62 239 GLN A N 1
ATOM 1781 C CA . GLN A 1 239 ? -9.180 13.260 -8.230 1.00 90.62 239 GLN A CA 1
ATOM 1782 C C . GLN A 1 239 ? -10.643 13.248 -8.656 1.00 90.62 239 GLN A C 1
ATOM 1784 O O . GLN A 1 239 ? -11.236 14.322 -8.647 1.00 90.62 239 GLN A O 1
ATOM 1789 N N . GLU A 1 240 ? -11.214 12.101 -9.044 1.00 81.06 240 GLU A N 1
ATOM 1790 C CA . GLU A 1 240 ? -12.595 12.003 -9.528 1.00 81.06 240 GLU A CA 1
ATOM 1791 C C . GLU A 1 240 ? -13.580 12.517 -8.460 1.00 81.06 240 GLU A C 1
ATOM 1793 O O . GLU A 1 240 ? -13.831 11.827 -7.467 1.00 81.06 240 GLU A O 1
ATOM 1798 N N . PRO A 1 241 ? -14.114 13.747 -8.601 1.00 65.19 241 PRO A N 1
ATOM 1799 C CA . PRO A 1 241 ? -14.970 14.337 -7.584 1.00 65.19 241 PRO A CA 1
ATOM 1800 C C . PRO A 1 241 ? -16.328 13.632 -7.612 1.00 65.19 241 PRO A C 1
ATOM 1802 O O . PRO A 1 241 ? -16.816 13.286 -8.685 1.00 65.19 241 PRO A O 1
ATOM 1805 N N . LEU A 1 242 ? -16.990 13.520 -6.457 1.00 63.84 242 LEU A N 1
ATOM 1806 C CA . LEU A 1 242 ? -18.365 13.006 -6.262 1.00 63.84 242 LEU A CA 1
ATOM 1807 C C . LEU A 1 242 ? -19.467 13.738 -7.081 1.00 63.84 242 LEU A C 1
ATOM 1809 O O . LEU A 1 242 ? -20.656 13.553 -6.845 1.00 63.84 242 LEU A O 1
ATOM 1813 N N . ALA A 1 243 ? -19.105 14.589 -8.041 1.00 56.16 243 ALA A N 1
ATOM 1814 C CA . ALA A 1 243 ? -19.959 15.585 -8.679 1.00 56.16 243 ALA A CA 1
ATOM 1815 C C . ALA A 1 243 ? -20.929 15.052 -9.758 1.00 56.16 243 ALA A C 1
ATOM 1817 O O . ALA A 1 243 ? -21.534 15.858 -10.459 1.00 56.16 243 ALA A O 1
ATOM 1818 N N . SER A 1 244 ? -21.113 13.737 -9.920 1.00 52.41 244 SER A N 1
ATOM 1819 C CA . SER A 1 244 ? -21.836 13.199 -11.092 1.00 52.41 244 SER A CA 1
ATOM 1820 C C . SER A 1 244 ? -23.214 12.592 -10.815 1.00 52.41 244 SER A C 1
ATOM 1822 O O . SER A 1 244 ? -23.903 12.228 -11.768 1.00 52.41 244 SER A O 1
ATOM 1824 N N . THR A 1 245 ? -23.676 12.536 -9.563 1.00 55.53 245 THR A N 1
ATOM 1825 C CA . THR A 1 245 ? -25.025 12.016 -9.240 1.00 55.53 245 THR A CA 1
ATOM 1826 C C . THR A 1 245 ? -26.024 13.132 -8.917 1.00 55.53 245 THR A C 1
ATOM 1828 O O . THR A 1 245 ? -27.008 12.921 -8.220 1.00 55.53 245 THR A O 1
ATOM 1831 N N . GLU A 1 246 ? -25.825 14.334 -9.459 1.00 54.28 246 GLU A N 1
ATOM 1832 C CA . GLU A 1 246 ? -26.876 15.354 -9.555 1.00 54.28 246 GLU A CA 1
ATOM 1833 C C . GLU A 1 246 ? -27.511 15.311 -10.951 1.00 54.28 246 GLU A C 1
ATOM 1835 O O . GLU A 1 246 ? -27.370 16.223 -11.758 1.00 54.28 246 GLU A O 1
ATOM 1840 N N . ASN A 1 247 ? -28.223 14.231 -11.276 1.00 52.47 247 ASN A N 1
ATOM 1841 C CA . ASN A 1 247 ? -29.111 14.222 -12.438 1.00 52.47 247 ASN A CA 1
ATOM 1842 C C . ASN A 1 247 ? -30.510 13.724 -12.053 1.00 52.47 247 ASN A C 1
ATOM 1844 O O . ASN A 1 247 ? -30.888 12.580 -12.271 1.00 52.47 247 ASN A O 1
ATOM 1848 N N . LYS A 1 248 ? -31.299 14.691 -11.568 1.00 55.41 248 LYS A N 1
ATOM 1849 C CA . LYS A 1 248 ? -32.659 14.965 -12.054 1.00 55.41 248 LYS A CA 1
ATOM 1850 C C . LYS A 1 248 ? -33.729 13.895 -11.785 1.00 55.41 248 LYS A C 1
ATOM 1852 O O . LYS A 1 248 ? -34.361 13.400 -12.714 1.00 55.41 248 LYS A O 1
ATOM 1857 N N . THR A 1 249 ? -34.071 13.676 -10.520 1.00 53.22 249 THR A N 1
ATOM 1858 C CA . THR A 1 249 ? -35.452 13.326 -10.144 1.00 53.22 249 THR A CA 1
ATOM 1859 C C . THR A 1 249 ? -36.169 14.600 -9.708 1.00 53.22 249 THR A C 1
ATOM 1861 O O . THR A 1 249 ? -35.896 15.159 -8.654 1.00 53.22 249 THR A O 1
ATOM 1864 N N . ALA A 1 250 ? -37.047 15.100 -10.577 1.00 61.28 250 ALA A N 1
ATOM 1865 C CA . ALA A 1 250 ? -37.796 16.344 -10.410 1.00 61.28 250 ALA A CA 1
ATOM 1866 C C . ALA A 1 250 ? -39.048 16.213 -9.515 1.00 61.28 250 ALA A C 1
ATOM 1868 O O . ALA A 1 250 ? -39.920 17.072 -9.590 1.00 61.28 250 ALA A O 1
ATOM 1869 N N . ASP A 1 251 ? -39.144 15.177 -8.677 1.00 59.81 251 ASP A N 1
ATOM 1870 C CA . ASP A 1 251 ? -40.251 15.008 -7.732 1.00 59.81 251 ASP A CA 1
ATOM 1871 C C . ASP A 1 251 ? -39.725 15.155 -6.304 1.00 59.81 251 ASP A C 1
ATOM 1873 O O . ASP A 1 251 ? -38.884 14.386 -5.842 1.00 59.81 251 ASP A O 1
ATOM 1877 N N . GLY A 1 252 ? -40.168 16.227 -5.646 1.00 58.12 252 GLY A N 1
ATOM 1878 C CA . GLY A 1 252 ? -39.656 16.686 -4.363 1.00 58.12 252 GLY A CA 1
ATOM 1879 C C . GLY A 1 252 ? -40.053 15.783 -3.204 1.00 58.12 252 GLY A C 1
ATOM 1880 O O . GLY A 1 252 ? -41.132 15.950 -2.639 1.00 58.12 252 GLY A O 1
ATOM 1881 N N . ASP A 1 253 ? -39.140 14.900 -2.805 1.00 64.81 253 ASP A N 1
ATOM 1882 C CA . ASP A 1 253 ? -39.188 14.243 -1.502 1.00 64.81 253 ASP A CA 1
ATOM 1883 C C . ASP A 1 253 ? -38.205 14.926 -0.523 1.00 64.81 253 ASP A C 1
ATOM 1885 O O . ASP A 1 253 ? -36.987 14.797 -0.673 1.00 64.81 253 ASP A O 1
ATOM 1889 N N . PRO A 1 254 ? -38.689 15.703 0.465 1.00 65.19 254 PRO A N 1
ATOM 1890 C CA . PRO A 1 254 ? -37.854 16.496 1.373 1.00 65.19 254 PRO A CA 1
ATOM 1891 C C . PRO A 1 254 ? -37.187 15.689 2.512 1.00 65.19 254 PRO A C 1
ATOM 1893 O O . PRO A 1 254 ? -36.823 16.273 3.532 1.00 65.19 254 PRO A O 1
ATOM 1896 N N . GLY A 1 255 ? -37.028 14.365 2.381 1.00 58.19 255 GLY A N 1
ATOM 1897 C CA . GLY A 1 255 ? -36.631 13.481 3.489 1.00 58.19 255 GLY A CA 1
ATOM 1898 C C . GLY A 1 255 ? -35.202 12.918 3.496 1.00 58.19 255 GLY A C 1
ATOM 1899 O O . GLY A 1 255 ? -34.803 12.347 4.508 1.00 58.19 255 GLY A O 1
ATOM 1900 N N . SER A 1 256 ? -34.415 13.035 2.422 1.00 55.88 256 SER A N 1
ATOM 1901 C CA . SER A 1 256 ? -33.160 12.267 2.293 1.00 55.88 256 SER A CA 1
ATOM 1902 C C . SER A 1 256 ? -31.897 13.085 2.609 1.00 55.88 256 SER A C 1
ATOM 1904 O O . SER A 1 256 ? -31.238 13.607 1.713 1.00 55.88 256 SER A O 1
ATOM 1906 N N . THR A 1 257 ? -31.527 13.174 3.889 1.00 56.88 257 THR A N 1
ATOM 1907 C CA . THR A 1 257 ? -30.320 13.864 4.405 1.00 56.88 257 THR A CA 1
ATOM 1908 C C . THR A 1 257 ? -29.120 12.942 4.701 1.00 56.88 257 THR A C 1
ATOM 1910 O O . THR A 1 257 ? -28.205 13.350 5.410 1.00 56.88 257 THR A O 1
ATOM 1913 N N . ILE A 1 258 ? -29.072 11.714 4.173 1.00 58.34 258 ILE A N 1
ATOM 1914 C CA . ILE A 1 258 ? -28.144 10.664 4.663 1.00 58.34 258 ILE A CA 1
ATOM 1915 C C . ILE A 1 258 ? -26.783 10.604 3.920 1.00 58.34 258 ILE A C 1
ATOM 1917 O O . ILE A 1 258 ? -25.891 9.866 4.309 1.00 58.34 258 ILE A O 1
ATOM 1921 N N . ASN A 1 259 ? -26.538 11.417 2.889 1.00 56.47 259 ASN A N 1
ATOM 1922 C CA . ASN A 1 259 ? -25.345 11.235 2.034 1.00 56.47 259 ASN A CA 1
ATOM 1923 C C . ASN A 1 259 ? -24.065 11.967 2.491 1.00 56.47 259 ASN A C 1
ATOM 1925 O O . ASN A 1 259 ? -23.094 12.017 1.739 1.00 56.47 259 ASN A O 1
ATOM 1929 N N . ALA A 1 260 ? -24.028 12.550 3.694 1.00 58.62 260 ALA A N 1
ATOM 1930 C CA . ALA A 1 260 ? -22.832 13.251 4.181 1.00 58.62 260 ALA A CA 1
ATOM 1931 C C . ALA A 1 260 ? -21.708 12.298 4.639 1.00 58.62 260 ALA A C 1
ATOM 1933 O O . ALA A 1 260 ? -20.534 12.667 4.571 1.00 58.62 260 ALA A O 1
ATOM 1934 N N . ASP A 1 261 ? -22.049 11.072 5.047 1.00 60.47 261 ASP A N 1
ATOM 1935 C CA . ASP A 1 261 ? -21.081 10.116 5.599 1.00 60.47 261 ASP A CA 1
ATOM 1936 C C . ASP A 1 261 ? -20.337 9.307 4.522 1.00 60.47 261 ASP A C 1
ATOM 1938 O O . ASP A 1 261 ? -19.207 8.879 4.765 1.00 60.47 261 ASP A O 1
ATOM 1942 N N . ALA A 1 262 ? -20.879 9.250 3.294 1.00 59.00 262 ALA A N 1
ATOM 1943 C CA . ALA A 1 262 ? -20.290 8.553 2.140 1.00 59.00 262 ALA A CA 1
ATOM 1944 C C . ALA A 1 262 ? -18.973 9.174 1.599 1.00 59.00 262 ALA A C 1
ATOM 1946 O O . ALA A 1 262 ? -18.415 8.790 0.573 1.00 59.00 262 ALA A O 1
ATOM 1947 N N . SER A 1 263 ? -18.487 10.228 2.253 1.00 67.56 263 SER A N 1
ATOM 1948 C CA . SER A 1 263 ? -17.190 10.846 1.965 1.00 67.56 263 SER A CA 1
ATOM 1949 C C . SER A 1 263 ? -16.077 10.248 2.838 1.00 67.56 263 SER A C 1
ATOM 1951 O O . SER A 1 263 ? -14.888 10.361 2.526 1.00 67.56 263 SER A O 1
ATOM 1953 N N . SER A 1 264 ? -16.437 9.585 3.942 1.00 78.50 264 SER A N 1
ATOM 1954 C CA . SER A 1 264 ? -15.487 9.142 4.961 1.00 78.50 264 SER A CA 1
ATOM 1955 C C . SER A 1 264 ? -14.670 7.930 4.516 1.00 78.50 264 SER A C 1
ATOM 1957 O O . SER A 1 264 ? -13.440 7.954 4.642 1.00 78.50 264 SER A O 1
ATOM 1959 N N . ALA A 1 265 ? -15.307 6.897 3.951 1.00 82.56 265 ALA A N 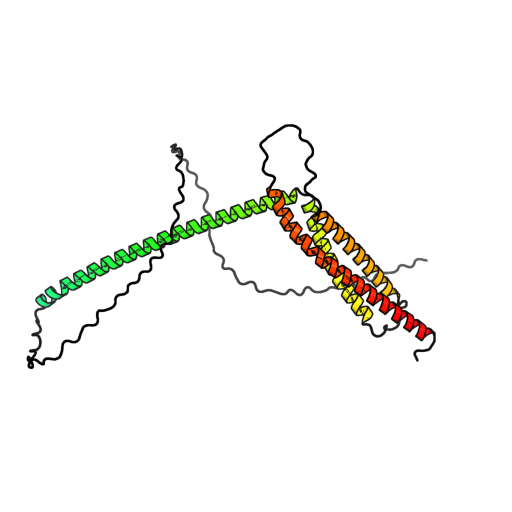1
ATOM 1960 C CA . ALA A 1 265 ? -14.615 5.684 3.516 1.00 82.56 265 ALA A CA 1
ATOM 1961 C C . ALA A 1 265 ? -13.618 5.991 2.395 1.00 82.56 265 ALA A C 1
ATOM 1963 O O . ALA A 1 265 ? -12.430 5.664 2.478 1.00 82.56 265 ALA A O 1
ATOM 1964 N N . ARG A 1 266 ? -14.081 6.716 1.374 1.00 85.31 266 ARG A N 1
ATOM 1965 C CA . ARG A 1 266 ? -13.257 7.106 0.229 1.00 85.31 266 ARG A CA 1
ATOM 1966 C C . ARG A 1 266 ? -12.111 8.030 0.623 1.00 85.31 266 ARG A C 1
ATOM 1968 O O . ARG A 1 266 ? -11.007 7.861 0.116 1.00 85.31 266 ARG A O 1
ATOM 1975 N N . SER A 1 267 ? -12.319 8.952 1.564 1.00 88.19 267 SER A N 1
ATOM 1976 C CA . SER A 1 267 ? -11.244 9.800 2.098 1.00 88.19 267 SER A CA 1
ATOM 1977 C C . SER A 1 267 ? -10.118 8.973 2.736 1.00 88.19 267 SER A C 1
ATOM 1979 O O . SER A 1 267 ? -8.938 9.229 2.479 1.00 88.19 267 SER A O 1
ATOM 1981 N N . GLN A 1 268 ? -10.462 7.921 3.490 1.00 88.75 268 GLN A N 1
ATOM 1982 C CA . GLN A 1 268 ? -9.468 7.020 4.085 1.00 88.75 268 GLN A CA 1
ATOM 1983 C C . GLN A 1 268 ? -8.660 6.276 3.015 1.00 88.75 268 GLN A C 1
ATOM 1985 O O . GLN A 1 268 ? -7.429 6.264 3.072 1.00 88.75 268 GLN A O 1
ATOM 1990 N N . VAL A 1 269 ? -9.324 5.705 2.005 1.00 90.44 269 VAL A N 1
ATOM 1991 C CA . VAL A 1 269 ? -8.629 4.964 0.940 1.00 90.44 269 VAL A CA 1
ATOM 1992 C C . VAL A 1 269 ? -7.833 5.905 0.023 1.00 90.44 269 VAL A C 1
ATOM 1994 O O . VAL A 1 269 ? -6.709 5.586 -0.368 1.00 90.44 269 VAL A O 1
ATOM 1997 N N . ASN A 1 270 ? -8.337 7.110 -0.250 1.00 92.12 270 ASN A N 1
ATOM 1998 C CA . ASN A 1 270 ? -7.613 8.146 -0.990 1.00 92.12 270 ASN A CA 1
ATOM 1999 C C . ASN A 1 270 ? -6.302 8.536 -0.301 1.00 92.12 270 ASN A C 1
ATOM 2001 O O . ASN A 1 270 ? -5.309 8.796 -0.986 1.00 92.12 270 ASN A O 1
ATOM 2005 N N . GLY A 1 271 ? -6.269 8.545 1.035 1.00 94.12 271 GLY A N 1
ATOM 2006 C CA . GLY A 1 271 ? -5.040 8.750 1.799 1.00 94.12 271 GLY A CA 1
ATOM 2007 C C . GLY A 1 271 ? -3.971 7.702 1.476 1.00 94.12 271 GLY A C 1
ATOM 2008 O O . GLY A 1 271 ? -2.810 8.052 1.263 1.00 94.12 271 GLY A O 1
ATOM 2009 N N . ILE A 1 272 ? -4.372 6.432 1.350 1.00 95.75 272 ILE A N 1
ATOM 2010 C CA . ILE A 1 272 ? -3.475 5.318 1.008 1.00 95.75 272 ILE A CA 1
ATOM 2011 C C . ILE A 1 272 ? -2.924 5.493 -0.412 1.00 95.75 272 ILE A C 1
ATOM 2013 O O . ILE A 1 272 ? -1.711 5.481 -0.609 1.00 95.75 272 ILE A O 1
ATOM 2017 N N . PHE A 1 273 ? -3.790 5.735 -1.399 1.00 96.25 273 PHE A N 1
ATOM 2018 C CA . PHE A 1 273 ? -3.365 5.948 -2.788 1.00 96.25 273 PHE A CA 1
ATOM 2019 C C . PHE A 1 273 ? -2.483 7.189 -2.963 1.00 96.25 273 PHE A C 1
ATOM 2021 O O . PHE A 1 273 ? -1.510 7.168 -3.718 1.00 96.25 273 PHE A O 1
ATOM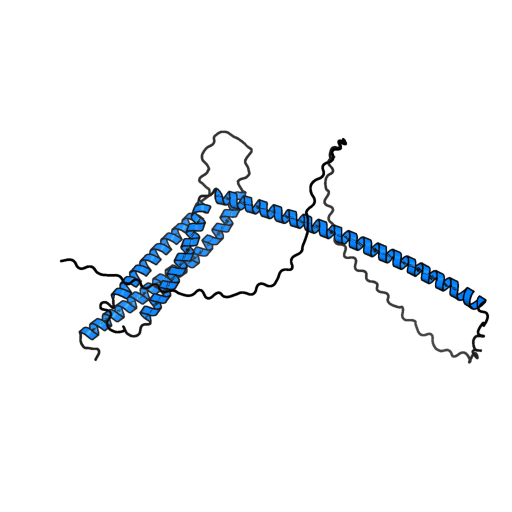 2028 N N . SER A 1 274 ? -2.764 8.256 -2.217 1.00 96.31 274 SER A N 1
ATOM 2029 C CA . SER A 1 274 ? -1.930 9.461 -2.211 1.00 96.31 274 SER A CA 1
ATOM 2030 C C . SER A 1 274 ? -0.522 9.177 -1.682 1.00 96.31 274 SER A C 1
ATOM 2032 O O . SER A 1 274 ? 0.449 9.732 -2.197 1.00 96.31 274 SER A O 1
ATOM 2034 N N . ALA A 1 275 ? -0.386 8.274 -0.705 1.00 97.44 275 ALA A N 1
ATOM 2035 C CA . ALA A 1 275 ? 0.909 7.841 -0.186 1.00 97.44 275 ALA A CA 1
ATOM 2036 C C . ALA A 1 275 ? 1.704 6.970 -1.181 1.00 97.44 275 ALA A C 1
ATOM 2038 O O . ALA A 1 275 ? 2.934 6.936 -1.112 1.00 97.44 275 ALA A O 1
ATOM 2039 N N . CYS A 1 276 ? 1.045 6.318 -2.146 1.00 97.81 276 CYS A N 1
ATOM 2040 C CA . CYS A 1 276 ? 1.714 5.559 -3.209 1.00 97.81 276 CYS A CA 1
ATOM 2041 C C . CYS A 1 276 ? 2.413 6.463 -4.241 1.00 97.81 276 CYS A C 1
ATOM 2043 O O . CYS A 1 276 ? 3.401 6.049 -4.850 1.00 97.81 276 CYS A O 1
ATOM 2045 N N . LEU A 1 277 ? 1.943 7.701 -4.438 1.00 97.81 277 LEU A N 1
ATOM 2046 C CA . LEU A 1 277 ? 2.471 8.600 -5.474 1.00 97.81 277 LEU A CA 1
ATOM 2047 C C . LEU A 1 277 ? 3.948 8.987 -5.264 1.00 97.81 277 LEU A C 1
ATOM 2049 O O . LEU A 1 277 ? 4.716 8.888 -6.223 1.00 97.81 277 LEU A O 1
ATOM 2053 N N . PRO A 1 278 ? 4.404 9.397 -4.061 1.00 98.38 278 PRO A N 1
ATOM 2054 C CA . PRO A 1 278 ? 5.829 9.620 -3.815 1.00 98.38 278 PRO A CA 1
ATOM 2055 C C . PRO A 1 278 ? 6.694 8.384 -4.090 1.00 98.38 278 PRO A C 1
ATOM 2057 O O . PRO A 1 278 ? 7.789 8.520 -4.631 1.00 98.38 278 PRO A O 1
ATOM 2060 N N . VAL A 1 279 ? 6.193 7.186 -3.766 1.00 98.19 279 VAL A N 1
ATOM 2061 C CA . VAL A 1 279 ? 6.910 5.924 -4.002 1.00 98.19 279 VAL A CA 1
ATOM 2062 C C . VAL A 1 279 ? 7.063 5.654 -5.500 1.00 98.19 279 VAL A C 1
ATOM 2064 O O . VAL A 1 279 ? 8.159 5.322 -5.941 1.00 98.19 279 VAL A O 1
ATOM 2067 N N . LEU A 1 280 ? 6.010 5.855 -6.303 1.00 98.00 280 LEU A N 1
ATOM 2068 C CA . LEU A 1 280 ? 6.106 5.727 -7.765 1.00 98.00 280 LEU A CA 1
ATOM 2069 C C . LEU A 1 280 ? 7.086 6.723 -8.377 1.00 98.00 280 LEU A C 1
ATOM 2071 O O . LEU A 1 280 ? 7.863 6.347 -9.246 1.00 98.00 280 LEU A O 1
ATOM 2075 N N . ARG A 1 281 ? 7.094 7.974 -7.905 1.00 98.31 281 ARG A N 1
ATOM 2076 C CA . ARG A 1 281 ? 8.046 8.985 -8.391 1.00 98.31 281 ARG A CA 1
ATOM 2077 C C . ARG A 1 281 ? 9.491 8.598 -8.096 1.00 98.31 281 ARG A C 1
ATOM 2079 O O . ARG A 1 281 ? 10.348 8.785 -8.951 1.00 98.31 281 ARG A O 1
ATOM 2086 N N . ALA A 1 282 ? 9.753 8.043 -6.914 1.00 98.25 282 ALA A N 1
ATOM 2087 C CA . ALA A 1 282 ? 11.075 7.525 -6.579 1.00 98.25 282 ALA A CA 1
ATOM 2088 C C . ALA A 1 282 ? 11.470 6.355 -7.497 1.00 98.25 282 ALA A C 1
ATOM 2090 O O . ALA A 1 282 ? 12.578 6.343 -8.019 1.00 98.25 282 ALA A O 1
ATOM 2091 N N . ARG A 1 283 ? 10.549 5.420 -7.767 1.00 97.88 283 ARG A N 1
ATOM 2092 C CA . ARG A 1 283 ? 10.789 4.307 -8.703 1.00 97.88 283 ARG A CA 1
ATOM 2093 C C . ARG A 1 283 ? 11.062 4.787 -10.127 1.00 97.88 283 ARG A C 1
ATOM 2095 O O . ARG A 1 283 ? 11.992 4.303 -10.750 1.00 97.88 283 ARG A O 1
ATOM 2102 N N . LEU A 1 284 ? 10.302 5.760 -10.626 1.00 98.00 284 LEU A N 1
ATOM 2103 C CA . LEU A 1 284 ? 10.549 6.373 -11.936 1.00 98.00 284 LEU A CA 1
ATOM 2104 C C . LEU A 1 284 ? 11.957 6.974 -12.025 1.00 98.00 284 LEU A C 1
ATOM 2106 O O . LEU A 1 284 ? 12.654 6.756 -13.011 1.00 98.00 284 LEU A O 1
ATOM 2110 N N . ALA A 1 285 ? 12.396 7.682 -10.981 1.00 98.38 285 ALA A N 1
ATOM 2111 C CA . ALA A 1 285 ? 13.750 8.227 -10.925 1.00 98.38 285 ALA A CA 1
ATOM 2112 C C . ALA A 1 285 ? 14.822 7.123 -10.917 1.00 98.38 285 ALA A C 1
ATOM 2114 O O . ALA A 1 285 ? 15.830 7.249 -11.608 1.00 98.38 285 ALA A O 1
ATOM 2115 N N . ASN A 1 286 ? 14.595 6.027 -10.185 1.00 97.75 286 ASN A N 1
ATOM 2116 C CA . ASN A 1 286 ? 15.503 4.880 -10.182 1.00 97.75 286 ASN A CA 1
ATOM 2117 C C . ASN A 1 286 ? 15.578 4.194 -11.551 1.00 97.75 286 ASN A C 1
ATOM 2119 O O . ASN A 1 286 ? 16.676 3.894 -12.006 1.00 97.75 286 ASN A O 1
ATOM 2123 N N . LEU A 1 287 ? 14.439 3.981 -12.222 1.00 97.75 287 LEU A N 1
ATOM 2124 C CA . LEU A 1 287 ? 14.398 3.405 -13.570 1.00 97.75 287 LEU A CA 1
ATOM 2125 C C . LEU A 1 287 ? 15.154 4.283 -14.573 1.00 97.75 287 LEU A C 1
ATOM 2127 O O . LEU A 1 287 ? 15.955 3.766 -15.343 1.00 97.75 287 LEU A O 1
ATOM 2131 N N . SER A 1 288 ? 14.965 5.605 -14.511 1.00 98.19 288 SER A N 1
ATOM 2132 C CA . SER A 1 288 ? 15.712 6.559 -15.340 1.00 98.19 288 SER A CA 1
ATOM 2133 C C . SER A 1 288 ? 17.220 6.462 -15.097 1.00 98.19 288 SER A C 1
ATOM 2135 O O . SER A 1 288 ? 17.999 6.475 -16.042 1.00 98.19 288 SER A O 1
ATOM 2137 N N . MET A 1 289 ? 17.645 6.327 -13.839 1.00 98.19 289 MET A N 1
ATOM 2138 C CA . MET A 1 289 ? 19.060 6.155 -13.503 1.00 98.19 289 MET A CA 1
ATOM 2139 C C . MET A 1 289 ? 19.604 4.806 -13.988 1.00 98.19 289 MET A C 1
ATOM 2141 O O . MET A 1 289 ? 20.717 4.741 -14.501 1.00 98.19 289 MET A O 1
ATOM 2145 N N . ALA A 1 290 ? 18.835 3.725 -13.843 1.00 97.44 290 ALA A N 1
ATOM 2146 C CA . ALA A 1 290 ? 19.212 2.408 -14.348 1.00 97.44 290 ALA A CA 1
ATOM 2147 C C . ALA A 1 290 ? 19.378 2.424 -15.874 1.00 97.44 290 ALA A C 1
ATOM 2149 O O . ALA A 1 290 ? 20.338 1.849 -16.381 1.00 97.44 290 ALA A O 1
ATOM 2150 N N . GLN A 1 291 ? 18.501 3.134 -16.586 1.00 98.06 291 GLN A N 1
ATOM 2151 C CA . GLN A 1 291 ? 18.604 3.341 -18.028 1.00 98.06 291 GLN A CA 1
ATOM 2152 C C . GLN A 1 291 ? 19.908 4.060 -18.397 1.00 98.06 291 GLN A C 1
ATOM 2154 O O . GLN A 1 291 ? 20.676 3.530 -19.193 1.00 98.06 291 GLN A O 1
ATOM 2159 N N . GLU A 1 292 ? 20.227 5.184 -17.745 1.00 98.31 292 GLU A N 1
ATOM 2160 C CA . GLU A 1 292 ? 21.488 5.914 -17.972 1.00 98.31 292 GLU A CA 1
ATOM 2161 C C . GLU A 1 292 ? 22.732 5.043 -17.712 1.00 98.31 292 GLU A C 1
ATOM 2163 O O . GLU A 1 292 ? 23.722 5.114 -18.446 1.00 98.31 292 GLU A O 1
ATOM 2168 N N . LEU A 1 293 ? 22.695 4.197 -16.677 1.00 97.75 293 LEU A N 1
ATOM 2169 C CA . LEU A 1 293 ? 23.783 3.267 -16.368 1.00 97.75 293 LEU A CA 1
ATOM 2170 C C . LEU A 1 293 ? 23.952 2.198 -17.453 1.00 97.75 293 LEU A C 1
ATOM 2172 O O . LEU A 1 293 ? 25.084 1.865 -17.810 1.00 97.75 293 LEU A O 1
ATOM 2176 N N . ILE A 1 294 ? 22.847 1.661 -17.971 1.00 97.81 294 ILE A N 1
ATOM 2177 C CA . ILE A 1 294 ? 22.862 0.644 -19.025 1.00 97.81 294 ILE A CA 1
ATOM 2178 C C . ILE A 1 294 ? 23.305 1.240 -20.355 1.00 97.81 294 ILE A C 1
ATOM 2180 O O . ILE A 1 294 ? 24.144 0.629 -21.014 1.00 97.81 294 ILE A O 1
ATOM 2184 N N . ASP A 1 295 ? 22.842 2.439 -20.705 1.00 97.81 295 ASP A N 1
ATOM 2185 C CA . ASP A 1 295 ? 23.310 3.178 -21.880 1.00 97.81 295 ASP A CA 1
ATOM 2186 C C . ASP A 1 295 ? 24.826 3.409 -21.808 1.00 97.81 295 ASP A C 1
ATOM 2188 O O . ASP A 1 295 ? 25.558 3.077 -22.742 1.00 97.81 295 ASP A O 1
ATOM 2192 N N . SER A 1 296 ? 25.336 3.881 -20.664 1.00 97.56 296 SER A N 1
ATOM 2193 C CA . SER A 1 296 ? 26.777 4.082 -20.474 1.00 97.56 296 SER A CA 1
ATOM 2194 C C . SER A 1 296 ? 27.570 2.771 -20.558 1.00 97.56 296 SER A C 1
ATOM 2196 O O . SER A 1 296 ? 28.645 2.726 -21.163 1.00 97.56 296 SER A O 1
ATOM 2198 N N . ALA A 1 297 ? 27.052 1.681 -19.986 1.00 95.88 297 ALA A N 1
ATOM 2199 C CA . ALA A 1 297 ? 27.683 0.368 -20.085 1.00 95.88 297 ALA A CA 1
ATOM 2200 C C . ALA A 1 297 ? 27.689 -0.158 -21.530 1.00 95.88 297 ALA A C 1
ATOM 2202 O O . ALA A 1 297 ? 28.718 -0.654 -21.991 1.00 95.88 297 ALA A O 1
ATOM 2203 N N . LEU A 1 298 ? 26.585 0.006 -22.262 1.00 95.88 298 LEU A N 1
ATOM 2204 C CA . LEU A 1 298 ? 26.465 -0.348 -23.674 1.00 95.88 298 LEU A CA 1
ATOM 2205 C C . LEU A 1 298 ? 27.478 0.427 -24.527 1.00 95.88 298 LEU A C 1
ATOM 2207 O O . LEU A 1 298 ? 28.178 -0.174 -25.346 1.00 95.88 298 LEU A O 1
ATOM 2211 N N . GLU A 1 299 ? 27.608 1.738 -24.313 1.00 96.69 299 GLU A N 1
ATOM 2212 C CA . GLU A 1 299 ? 28.604 2.573 -24.988 1.00 96.69 299 GLU A CA 1
ATOM 2213 C C . GLU A 1 299 ? 30.029 2.070 -24.722 1.00 96.69 299 GLU A C 1
ATOM 2215 O O . GLU A 1 299 ? 30.795 1.869 -25.670 1.00 96.69 299 GLU A O 1
ATOM 2220 N N . ASN A 1 300 ? 30.369 1.782 -23.463 1.00 94.94 300 ASN A N 1
ATOM 2221 C CA . ASN A 1 300 ? 31.686 1.269 -23.079 1.00 94.94 300 ASN A CA 1
ATOM 2222 C C . ASN A 1 300 ? 31.997 -0.086 -23.730 1.00 94.94 300 ASN A C 1
ATOM 2224 O O . ASN A 1 300 ? 33.087 -0.271 -24.275 1.00 94.94 300 ASN A O 1
ATOM 2228 N N . VAL A 1 301 ? 31.039 -1.017 -23.728 1.00 93.12 301 VAL A N 1
ATOM 2229 C CA . VAL A 1 301 ? 31.187 -2.324 -24.387 1.00 93.12 301 VAL A CA 1
ATOM 2230 C C . VAL A 1 301 ? 31.350 -2.147 -25.896 1.00 93.12 301 VAL A C 1
ATOM 2232 O O . VAL A 1 301 ? 32.238 -2.753 -26.495 1.00 93.12 301 VAL A O 1
ATOM 2235 N N . SER A 1 302 ? 30.555 -1.277 -26.521 1.00 94.19 302 SER A N 1
ATOM 2236 C CA . SER A 1 302 ? 30.655 -1.000 -27.958 1.00 94.19 302 SER A CA 1
ATOM 2237 C C . SER A 1 302 ? 32.018 -0.410 -28.346 1.00 94.19 302 SER A C 1
ATOM 2239 O O . SER A 1 302 ? 32.594 -0.784 -29.373 1.00 94.19 302 SER A O 1
ATOM 2241 N N . LEU A 1 303 ? 32.575 0.467 -27.502 1.00 95.44 303 LEU A N 1
ATOM 2242 C CA . LEU A 1 303 ? 33.903 1.039 -27.684 1.00 95.44 303 LEU A CA 1
ATOM 2243 C C . LEU A 1 303 ? 34.987 -0.031 -27.525 1.00 95.44 303 LEU A C 1
ATOM 2245 O O . LEU A 1 303 ? 35.897 -0.086 -28.351 1.00 95.44 303 LEU A O 1
ATOM 2249 N N . GLY A 1 304 ? 34.861 -0.901 -26.518 1.00 92.00 304 GLY A N 1
ATOM 2250 C CA . GLY A 1 304 ? 35.758 -2.035 -26.295 1.00 92.00 304 GLY A CA 1
ATOM 2251 C C . GLY A 1 304 ? 35.820 -2.969 -27.504 1.00 92.00 304 GLY A C 1
ATOM 2252 O O . GLY A 1 304 ? 36.901 -3.196 -28.042 1.00 92.00 304 GLY A O 1
ATOM 2253 N N . LEU A 1 305 ? 34.663 -3.398 -28.018 1.00 91.38 305 LEU A N 1
ATOM 2254 C CA . LEU A 1 305 ? 34.571 -4.234 -29.223 1.00 91.38 305 LEU A CA 1
ATOM 2255 C C . LEU A 1 305 ? 35.189 -3.552 -30.452 1.00 91.38 305 LEU A C 1
ATOM 2257 O O . LEU A 1 305 ? 35.824 -4.195 -31.289 1.00 91.38 305 LEU A O 1
ATOM 2261 N N . ARG A 1 306 ? 35.037 -2.229 -30.574 1.00 94.00 306 ARG A N 1
ATOM 2262 C CA . ARG A 1 306 ? 35.662 -1.462 -31.657 1.00 94.00 306 ARG A CA 1
ATOM 2263 C C . ARG A 1 306 ? 37.182 -1.403 -31.512 1.00 94.00 306 ARG A C 1
ATOM 2265 O O . ARG A 1 306 ? 37.879 -1.499 -32.520 1.00 94.00 306 ARG A O 1
ATOM 2272 N N . MET A 1 307 ? 37.699 -1.221 -30.299 1.00 94.88 307 MET A N 1
ATOM 2273 C CA . MET A 1 307 ? 39.140 -1.236 -30.026 1.00 94.88 307 MET A CA 1
ATOM 2274 C C . MET A 1 307 ? 39.750 -2.613 -30.300 1.00 94.88 307 MET A C 1
ATOM 2276 O O . MET A 1 307 ? 40.802 -2.688 -30.936 1.00 94.88 307 MET A O 1
ATOM 2280 N N . GLU A 1 308 ? 39.055 -3.679 -29.911 1.00 91.62 308 GLU A N 1
ATOM 2281 C CA . GLU A 1 308 ? 39.429 -5.062 -30.208 1.00 91.62 308 GLU A CA 1
ATOM 2282 C C . GLU A 1 308 ? 39.433 -5.324 -31.719 1.00 91.62 308 GLU A C 1
ATOM 2284 O O . GLU A 1 308 ? 40.417 -5.820 -32.265 1.00 91.62 308 GLU A O 1
ATOM 2289 N N . SER A 1 309 ? 38.404 -4.870 -32.444 1.00 92.12 309 SER A N 1
ATOM 2290 C CA . SER A 1 309 ? 38.359 -4.955 -33.911 1.00 92.12 309 SER A CA 1
ATOM 2291 C C . SER A 1 309 ? 39.492 -4.184 -34.603 1.00 92.12 309 SER A C 1
ATOM 2293 O O . SER A 1 309 ? 39.798 -4.477 -35.760 1.00 92.12 309 SER A O 1
ATOM 2295 N N . MET A 1 310 ? 40.090 -3.190 -33.941 1.00 96.31 310 MET A N 1
ATOM 2296 C CA . MET A 1 310 ? 41.258 -2.453 -34.435 1.00 96.31 310 MET A CA 1
ATOM 2297 C C . MET A 1 310 ? 42.594 -3.091 -34.015 1.00 96.31 310 MET A C 1
ATOM 2299 O O . MET A 1 310 ? 43.641 -2.587 -34.419 1.00 96.31 310 MET A O 1
ATOM 2303 N N . GLY A 1 311 ? 42.581 -4.179 -33.236 1.00 94.06 311 GLY A N 1
ATOM 2304 C CA . GLY A 1 311 ? 43.783 -4.852 -32.732 1.00 94.06 311 GLY A CA 1
ATOM 2305 C C . GLY A 1 311 ? 44.564 -4.024 -31.708 1.00 94.06 311 GLY A C 1
ATOM 2306 O O . GLY A 1 311 ? 45.785 -4.114 -31.652 1.00 94.06 311 GLY A O 1
ATOM 2307 N N . LEU A 1 312 ? 43.887 -3.152 -30.952 1.00 92.44 312 LEU A N 1
ATOM 2308 C CA . LEU A 1 312 ? 44.527 -2.241 -29.990 1.00 92.44 312 LEU A CA 1
ATOM 2309 C C . LEU A 1 312 ? 44.607 -2.798 -28.560 1.00 92.44 312 LEU A C 1
ATOM 2311 O O . LEU A 1 312 ? 45.140 -2.116 -27.687 1.00 92.44 312 LEU A O 1
ATOM 2315 N N . THR A 1 313 ? 44.051 -3.980 -28.303 1.00 82.94 313 THR A N 1
ATOM 2316 C CA . THR A 1 313 ? 43.861 -4.539 -26.952 1.00 82.94 313 THR A CA 1
ATOM 2317 C C . THR A 1 313 ? 44.686 -5.805 -26.679 1.00 82.94 313 THR A C 1
ATOM 2319 O O . THR A 1 313 ? 44.291 -6.592 -25.823 1.00 82.94 313 THR A O 1
ATOM 2322 N N . ASP A 1 314 ? 45.817 -5.983 -27.376 1.00 62.94 314 ASP A N 1
ATOM 2323 C CA . ASP A 1 314 ? 46.794 -7.065 -27.125 1.00 62.94 314 ASP A CA 1
ATOM 2324 C C . ASP A 1 314 ? 47.763 -6.757 -25.966 1.00 62.94 314 ASP A C 1
ATOM 2326 O O . ASP A 1 314 ? 48.293 -5.619 -25.903 1.00 62.94 314 ASP A O 1
#

Sequence (314 aa):
MSSASKSKATTSRSGSAASKSSRAPSAASTVSSKASVGGSTSSVKASRAPSETGFKVTKLSSTTVTLQSTWTPKPLSEPSSSTPAPIVESPPTRTTDPLQVASQVYPWTYMSSTLDACFKGAEATSTNDLETRAKELEAQESEISEQLNRLDAERSIEFYDELGSDAFATEAPAIMTLFHSHGDACNRIEIEALKLVSRDAPDPPEEEPLKVYQDMLDDLEQLHAEATSLQNSIIKLTQEPLASTENKTADGDPGSTINADASSARSQVNGIFSACLPVLRARLANLSMAQELIDSALENVSLGLRMESMGLTD

Secondary structure (DSSP, 8-state):
-------------------------PPP--------------------PPPP-------------------------------------PPP-----HHHHHHHHHHHHHHHHHHHHHHHHHHHHHHHHHHHHHHHHHHHHHHHHHHHHHHHHHHHHHHHHHHHHSHHHHHHHHHHHHHHHHHHHHHHHHHHHHHHHT-SSPPTT-S-TTHHHHHHHHHHHHHHHHHHHHHHHHHHHHH--STT------S--TT---TTGGGHHHHHHHHHHHHHHHHHHHHHHHHHHHHHHHHHHHHHHHHHHHHHHTT---

Radius of gyration: 45.01 Å; chains: 1; bounding box: 99×52×146 Å